Protein AF-0000000066072634 (afdb_homodimer)

Foldseek 3Di:
DFLVVVQVVVQVVVPHDRDPVSVVVVVVCVVCLVLLLVLLVLCVVCVVVLLVQLLVVLCVVCVVLCDVVHQQDDDVSVVVLSVVLSVLSNLLSVCSNRVHLVSVCVPPLVCNQVVCVVVVHDLVSNLSSLVSSLVVSLVSDDPVSSVSSNVNSVVVSVSSD/DFLVVVQVVVQVVVPHDRDPVSVVVVVVCVVCLVLLLVLLVLCVVCVVVLLVQLLVVLCVVCVVLCDVVHQQDDDVSVVVLSVVLSVLSNLLSVCSNRVHNVSVCVPPLVCNQVVCVVVVHDLVSNLSSLVSSLVVSLVSDDPVSSVSSNVNSVVVSVSSD

Structure (mmCIF, N/CA/C/O backbone):
data_AF-0000000066072634-model_v1
#
loop_
_entity.id
_entity.type
_entity.pdbx_description
1 polymer 'Allophycocyanin alpha chain'
#
loop_
_atom_site.group_PDB
_atom_site.id
_atom_site.type_symbol
_atom_site.label_atom_id
_atom_site.label_alt_id
_atom_site.label_comp_id
_atom_site.label_asym_id
_atom_site.label_entity_id
_atom_site.label_seq_id
_atom_site.pdbx_PDB_ins_code
_atom_site.Cartn_x
_atom_site.Cartn_y
_atom_site.Cartn_z
_atom_site.occupancy
_atom_site.B_iso_or_equiv
_atom_site.auth_seq_id
_atom_site.auth_comp_id
_atom_site.auth_asym_id
_atom_site.auth_atom_id
_atom_site.pdbx_PDB_model_num
ATOM 1 N N . MET A 1 1 ? -4.484 3.934 -1.518 1 68.44 1 MET A N 1
ATOM 2 C CA . MET A 1 1 ? -3.789 2.729 -1.963 1 68.44 1 MET A CA 1
ATOM 3 C C . MET A 1 1 ? -2.324 3.025 -2.268 1 68.44 1 MET A C 1
ATOM 5 O O . MET A 1 1 ? -1.995 4.105 -2.762 1 68.44 1 MET A O 1
ATOM 9 N N . SER A 1 2 ? -1.442 2.211 -1.83 1 82.25 2 SER A N 1
ATOM 10 C CA . SER A 1 2 ? -0.018 2.404 -2.08 1 82.25 2 SER A CA 1
ATOM 11 C C . SER A 1 2 ? 0.331 2.131 -3.539 1 82.25 2 SER A C 1
ATOM 13 O O . SER A 1 2 ? -0.435 1.48 -4.254 1 82.25 2 SER A O 1
ATOM 15 N N . VAL A 1 3 ? 1.376 2.664 -3.971 1 86.44 3 VAL A N 1
ATOM 16 C CA . VAL A 1 3 ? 1.877 2.432 -5.32 1 86.44 3 VAL A CA 1
ATOM 17 C C . VAL A 1 3 ? 2.045 0.933 -5.559 1 86.44 3 VAL A C 1
ATOM 19 O O . VAL A 1 3 ? 1.794 0.442 -6.66 1 86.44 3 VAL A O 1
ATOM 22 N N . VAL A 1 4 ? 2.426 0.184 -4.641 1 91.19 4 VAL A N 1
ATOM 23 C CA . VAL A 1 4 ? 2.643 -1.255 -4.754 1 91.19 4 VAL A CA 1
ATOM 24 C C . VAL A 1 4 ? 1.309 -1.964 -4.973 1 91.19 4 VAL A C 1
ATOM 26 O O . VAL A 1 4 ? 1.152 -2.721 -5.934 1 91.19 4 VAL A O 1
ATOM 29 N N . THR A 1 5 ? 0.377 -1.675 -4.129 1 89.62 5 THR A N 1
ATOM 30 C CA . THR A 1 5 ? -0.93 -2.318 -4.207 1 89.62 5 THR A CA 1
ATOM 31 C C . THR A 1 5 ? -1.63 -1.956 -5.516 1 89.62 5 THR A C 1
ATOM 33 O O . THR A 1 5 ? -2.217 -2.818 -6.172 1 89.62 5 THR A O 1
ATOM 36 N N . LYS A 1 6 ? -1.594 -0.749 -5.867 1 88.5 6 LYS A N 1
ATOM 37 C CA . LYS A 1 6 ? -2.213 -0.296 -7.113 1 88.5 6 LYS A CA 1
ATOM 38 C C . LYS A 1 6 ? -1.615 -1.018 -8.32 1 88.5 6 LYS A C 1
ATOM 40 O O . LYS A 1 6 ? -2.342 -1.437 -9.219 1 88.5 6 LYS A O 1
ATOM 45 N N . SER A 1 7 ? -0.323 -1.105 -8.336 1 93.56 7 SER A N 1
ATOM 46 C CA . SER A 1 7 ? 0.354 -1.802 -9.43 1 93.56 7 SER A CA 1
ATOM 47 C C . SER A 1 7 ? -0.094 -3.256 -9.516 1 93.56 7 SER A C 1
ATOM 49 O O . SER A 1 7 ? -0.354 -3.766 -10.609 1 93.56 7 SER A O 1
ATOM 51 N N . ILE A 1 8 ? -0.274 -3.9 -8.383 1 94.12 8 ILE A N 1
ATOM 52 C CA . ILE A 1 8 ? -0.638 -5.312 -8.344 1 94.12 8 ILE A CA 1
ATOM 53 C C . ILE A 1 8 ? -2.086 -5.484 -8.797 1 94.12 8 ILE A C 1
ATOM 55 O O . ILE A 1 8 ? -2.385 -6.352 -9.625 1 94.12 8 ILE A O 1
ATOM 59 N N . VAL A 1 9 ? -2.943 -4.641 -8.305 1 92.62 9 VAL A N 1
ATOM 60 C CA . VAL A 1 9 ? -4.355 -4.715 -8.648 1 92.62 9 VAL A CA 1
ATOM 61 C C . VAL A 1 9 ? -4.531 -4.508 -10.156 1 92.62 9 VAL A C 1
ATOM 63 O O . VAL A 1 9 ? -5.258 -5.254 -10.812 1 92.62 9 VAL A O 1
ATOM 66 N N . ASN A 1 10 ? -3.861 -3.537 -10.703 1 94 10 ASN A N 1
ATOM 67 C CA . ASN A 1 10 ? -3.932 -3.258 -12.133 1 94 10 ASN A CA 1
ATOM 68 C C . ASN A 1 10 ? -3.385 -4.418 -12.953 1 94 10 ASN A C 1
ATOM 70 O O . ASN A 1 10 ? -3.998 -4.832 -13.945 1 94 10 ASN A O 1
ATOM 74 N N . ALA A 1 11 ? -2.232 -4.887 -12.586 1 96.12 11 ALA A N 1
ATOM 75 C CA . ALA A 1 11 ? -1.605 -5.996 -13.297 1 96.12 11 ALA A CA 1
ATOM 76 C C . ALA A 1 11 ? -2.49 -7.238 -13.266 1 96.12 11 ALA A C 1
ATOM 78 O O . ALA A 1 11 ? -2.668 -7.906 -14.289 1 96.12 11 ALA A O 1
ATOM 79 N N . ASP A 1 12 ? -3.066 -7.547 -12.133 1 95.5 12 ASP A N 1
ATOM 80 C CA . ASP A 1 12 ? -3.885 -8.75 -12.008 1 95.5 12 ASP A CA 1
ATOM 81 C C . ASP A 1 12 ? -5.164 -8.625 -12.828 1 95.5 12 ASP A C 1
ATOM 83 O O . ASP A 1 12 ? -5.625 -9.609 -13.414 1 95.5 12 ASP A O 1
ATOM 87 N N . ALA A 1 13 ? -5.758 -7.445 -12.82 1 94.5 13 ALA A N 1
ATOM 88 C CA . ALA A 1 13 ? -6.949 -7.207 -13.625 1 94.5 13 ALA A CA 1
ATOM 89 C C . ALA A 1 13 ? -6.691 -7.512 -15.102 1 94.5 13 ALA A C 1
ATOM 91 O O . ALA A 1 13 ? -7.59 -7.945 -15.82 1 94.5 13 ALA A O 1
ATOM 92 N N . GLU A 1 14 ? -5.473 -7.332 -15.484 1 96.06 14 GLU A N 1
ATOM 93 C CA . GLU A 1 14 ? -5.074 -7.582 -16.875 1 96.06 14 GLU A CA 1
ATOM 94 C C . GLU A 1 14 ? -4.441 -8.961 -17.016 1 96.06 14 GLU A C 1
ATOM 96 O O . GLU A 1 14 ? -3.895 -9.289 -18.078 1 96.06 14 GLU A O 1
ATOM 101 N N . ALA A 1 15 ? -4.355 -9.758 -15.984 1 94.25 15 ALA A N 1
ATOM 102 C CA . ALA A 1 15 ? -3.824 -11.125 -15.969 1 94.25 15 ALA A CA 1
ATOM 103 C C . ALA A 1 15 ? -2.371 -11.148 -16.422 1 94.25 15 ALA A C 1
ATOM 105 O O . ALA A 1 15 ? -1.991 -11.992 -17.25 1 94.25 15 ALA A O 1
ATOM 106 N N . ARG A 1 16 ? -1.586 -10.211 -15.875 1 97.19 16 ARG A N 1
ATOM 107 C CA . ARG A 1 16 ? -0.19 -10.117 -16.281 1 97.19 16 ARG A CA 1
ATOM 108 C C . ARG A 1 16 ? 0.729 -9.945 -15.086 1 97.19 16 ARG A C 1
ATOM 110 O O . ARG A 1 16 ? 0.278 -9.57 -14 1 97.19 16 ARG A O 1
ATOM 117 N N . TYR A 1 17 ? 1.995 -10.25 -15.367 1 97.62 17 TYR A N 1
ATOM 118 C CA . TYR A 1 17 ? 3.049 -9.898 -14.422 1 97.62 17 TYR A CA 1
ATOM 119 C C . TYR A 1 17 ? 3.262 -8.383 -14.391 1 97.62 17 TYR A C 1
ATOM 121 O O . TYR A 1 17 ? 2.791 -7.664 -15.273 1 97.62 17 TYR A O 1
ATOM 129 N N . LEU A 1 18 ? 3.939 -7.941 -13.305 1 96.62 18 LEU A N 1
ATOM 130 C CA . LEU A 1 18 ? 4.285 -6.523 -13.258 1 96.62 18 LEU A CA 1
ATOM 131 C C . LEU A 1 18 ? 5.262 -6.168 -14.375 1 96.62 18 LEU A C 1
ATOM 133 O O . LEU A 1 18 ? 6.234 -6.887 -14.609 1 96.62 18 LEU A O 1
ATOM 137 N N . SER A 1 19 ? 5.004 -5.09 -15.047 1 95.69 19 SER A N 1
ATOM 138 C CA . SER A 1 19 ? 5.871 -4.629 -16.125 1 95.69 19 SER A CA 1
ATOM 139 C C . SER A 1 19 ? 7.156 -4.012 -15.578 1 95.69 19 SER A C 1
ATOM 141 O O . SER A 1 19 ? 7.219 -3.633 -14.406 1 95.69 19 SER A O 1
ATOM 143 N N . PRO A 1 20 ? 8.141 -3.898 -16.469 1 92.75 20 PRO A N 1
ATOM 144 C CA . PRO A 1 20 ? 9.367 -3.229 -16.031 1 92.75 20 PRO A CA 1
ATOM 145 C C . PRO A 1 20 ? 9.125 -1.798 -15.562 1 92.75 20 PRO A C 1
ATOM 147 O O . PRO A 1 20 ? 9.766 -1.341 -14.609 1 92.75 20 PRO A O 1
ATOM 150 N N . GLY A 1 21 ? 8.258 -1.125 -16.234 1 93.69 21 GLY A N 1
ATOM 151 C CA . GLY A 1 21 ? 7.902 0.218 -15.797 1 93.69 21 GLY A CA 1
ATOM 152 C C . GLY A 1 21 ? 7.285 0.256 -14.406 1 93.69 21 GLY A C 1
ATOM 153 O O . GLY A 1 21 ? 7.598 1.14 -13.609 1 93.69 21 GLY A O 1
ATOM 154 N N . GLU A 1 22 ? 6.418 -0.641 -14.109 1 95.06 22 GLU A N 1
ATOM 155 C CA . GLU A 1 22 ? 5.801 -0.729 -12.789 1 95.06 22 GLU A CA 1
ATOM 156 C C . GLU A 1 22 ? 6.832 -1.079 -11.719 1 95.06 22 GLU A C 1
ATOM 158 O O . GLU A 1 22 ? 6.809 -0.52 -10.625 1 95.06 22 GLU A O 1
ATOM 163 N N . LEU A 1 23 ? 7.734 -1.953 -12.062 1 94.31 23 LEU A N 1
ATOM 164 C CA . LEU A 1 23 ? 8.789 -2.326 -11.125 1 94.31 23 LEU A CA 1
ATOM 165 C C . LEU A 1 23 ? 9.711 -1.143 -10.844 1 94.31 23 LEU A C 1
ATOM 167 O O . LEU A 1 23 ? 10.164 -0.958 -9.711 1 94.31 23 LEU A O 1
ATOM 171 N N . ASP A 1 24 ? 9.938 -0.364 -11.852 1 94.5 24 ASP A N 1
ATOM 172 C CA . ASP A 1 24 ? 10.773 0.823 -11.688 1 94.5 24 ASP A CA 1
ATOM 173 C C . ASP A 1 24 ? 10.109 1.834 -10.758 1 94.5 24 ASP A C 1
ATOM 175 O O . ASP A 1 24 ? 10.781 2.486 -9.953 1 94.5 24 ASP A O 1
ATOM 179 N N . ARG A 1 25 ? 8.883 2.014 -10.891 1 92.75 25 ARG A N 1
ATOM 180 C CA . ARG A 1 25 ? 8.148 2.922 -10.008 1 92.75 25 ARG A CA 1
ATOM 181 C C . ARG A 1 25 ? 8.195 2.443 -8.562 1 92.75 25 ARG A C 1
ATOM 183 O O . ARG A 1 25 ? 8.352 3.248 -7.645 1 92.75 25 ARG A O 1
ATOM 190 N N . ILE A 1 26 ? 8.047 1.214 -8.352 1 94.19 26 ILE A N 1
ATOM 191 C CA . ILE A 1 26 ? 8.117 0.639 -7.008 1 94.19 26 ILE A CA 1
ATOM 192 C C . ILE A 1 26 ? 9.539 0.775 -6.461 1 94.19 26 ILE A C 1
ATOM 194 O O . ILE A 1 26 ? 9.727 1.064 -5.277 1 94.19 26 ILE A O 1
ATOM 198 N N . LYS A 1 27 ? 10.461 0.613 -7.324 1 94.25 27 LYS A N 1
ATOM 199 C CA . LYS A 1 27 ? 11.852 0.785 -6.914 1 94.25 27 LYS A CA 1
ATOM 200 C C . LYS A 1 27 ? 12.102 2.205 -6.414 1 94.25 27 LYS A C 1
ATOM 202 O O . LYS A 1 27 ? 12.766 2.4 -5.391 1 94.25 27 LYS A O 1
ATOM 207 N N . ASN A 1 28 ? 11.625 3.088 -7.18 1 93.5 28 ASN A N 1
ATOM 208 C CA . ASN A 1 28 ? 11.766 4.48 -6.762 1 93.5 28 ASN A CA 1
ATOM 209 C C . ASN A 1 28 ? 11.109 4.723 -5.406 1 93.5 28 ASN A C 1
ATOM 211 O O . ASN A 1 28 ? 11.672 5.418 -4.555 1 93.5 28 ASN A O 1
ATOM 215 N N . PHE A 1 29 ? 10 4.199 -5.246 1 93.06 29 PHE A N 1
ATOM 216 C CA . PHE A 1 29 ? 9.289 4.332 -3.98 1 93.06 29 PHE A CA 1
ATOM 217 C C . PHE A 1 29 ? 10.109 3.752 -2.834 1 93.06 29 PHE A C 1
ATOM 219 O O . PHE A 1 29 ? 10.258 4.387 -1.787 1 93.06 29 PHE A O 1
ATOM 226 N N . VAL A 1 30 ? 10.602 2.613 -3.029 1 92.38 30 VAL A N 1
ATOM 227 C CA . VAL A 1 30 ? 11.328 1.934 -1.964 1 92.38 30 VAL A CA 1
ATOM 228 C C . VAL A 1 30 ? 12.656 2.646 -1.707 1 92.38 30 VAL A C 1
ATOM 230 O O . VAL A 1 30 ? 13.094 2.756 -0.561 1 92.38 30 VAL A O 1
ATOM 233 N N . SER A 1 31 ? 13.32 3.125 -2.711 1 93.06 31 SER A N 1
ATOM 234 C CA . SER A 1 31 ? 14.625 3.756 -2.57 1 93.06 31 SER A CA 1
ATOM 235 C C . SER A 1 31 ? 14.523 5.074 -1.813 1 93.06 31 SER A C 1
ATOM 237 O O . SER A 1 31 ? 15.477 5.492 -1.151 1 93.06 31 SER A O 1
ATOM 239 N N . THR A 1 32 ? 13.383 5.723 -1.819 1 92.81 32 THR A N 1
ATOM 240 C CA . THR A 1 32 ? 13.211 7.016 -1.161 1 92.81 32 THR A CA 1
ATOM 241 C C . THR A 1 32 ? 12.508 6.848 0.184 1 92.81 32 THR A C 1
ATOM 243 O O . THR A 1 32 ? 12.289 7.824 0.903 1 92.81 32 THR A O 1
ATOM 246 N N . GLY A 1 33 ? 12.188 5.672 0.497 1 93 33 GLY A N 1
ATOM 247 C CA . GLY A 1 33 ? 11.383 5.375 1.671 1 93 33 GLY A CA 1
ATOM 248 C C . GLY A 1 33 ? 12.031 5.824 2.967 1 93 33 GLY A C 1
ATOM 249 O O . GLY A 1 33 ? 11.359 6.367 3.848 1 93 33 GLY A O 1
ATOM 250 N N . GLU A 1 34 ? 13.328 5.617 3.051 1 92.69 34 GLU A N 1
ATOM 251 C CA . GLU A 1 34 ? 14.008 5.973 4.293 1 92.69 34 GLU A CA 1
ATOM 252 C C . GLU A 1 34 ? 13.945 7.477 4.543 1 92.69 34 GLU A C 1
ATOM 254 O O . GLU A 1 34 ? 13.758 7.914 5.68 1 92.69 34 GLU A O 1
ATOM 259 N N . ARG A 1 35 ? 14.156 8.188 3.541 1 95.25 35 ARG A N 1
ATOM 260 C CA . ARG A 1 35 ? 14.078 9.641 3.656 1 95.25 35 ARG A CA 1
ATOM 261 C C . ARG A 1 35 ? 12.68 10.078 4.082 1 95.25 35 ARG A C 1
ATOM 263 O O . ARG A 1 35 ? 12.531 10.93 4.961 1 95.25 35 ARG A O 1
ATOM 270 N N . ARG A 1 36 ? 11.664 9.5 3.473 1 96.44 36 ARG A N 1
ATOM 271 C CA . ARG A 1 36 ? 10.289 9.844 3.803 1 96.44 36 ARG A CA 1
ATOM 272 C C . ARG A 1 36 ? 9.977 9.531 5.262 1 96.44 36 ARG A C 1
ATOM 274 O O . ARG A 1 36 ? 9.312 10.312 5.941 1 96.44 36 ARG A O 1
ATOM 281 N N . LEU A 1 37 ? 10.508 8.461 5.75 1 96.19 37 LEU A N 1
ATOM 282 C CA . LEU A 1 37 ? 10.258 8.07 7.129 1 96.19 37 LEU A CA 1
ATOM 283 C C . LEU A 1 37 ? 10.953 9.016 8.102 1 96.19 37 LEU A C 1
ATOM 285 O O . LEU A 1 37 ? 10.398 9.352 9.148 1 96.19 37 LEU A O 1
ATOM 289 N N . ARG A 1 38 ? 12.094 9.422 7.723 1 96.19 38 ARG A N 1
ATOM 290 C CA . ARG A 1 38 ? 12.812 10.383 8.555 1 96.19 38 ARG A CA 1
ATOM 291 C C . ARG A 1 38 ? 12.055 11.703 8.648 1 96.19 38 ARG A C 1
ATOM 293 O O . ARG A 1 38 ? 11.938 12.289 9.727 1 96.19 38 ARG A O 1
ATOM 300 N N . ILE A 1 39 ? 11.578 12.156 7.562 1 98.19 39 ILE A N 1
ATOM 301 C CA . ILE A 1 39 ? 10.82 13.406 7.52 1 98.19 39 ILE A CA 1
ATOM 302 C C . ILE A 1 39 ? 9.578 13.281 8.398 1 98.19 39 ILE A C 1
ATOM 304 O O . ILE A 1 39 ? 9.32 14.133 9.242 1 98.19 39 ILE A O 1
ATOM 308 N N . ALA A 1 40 ? 8.828 12.195 8.188 1 97.94 40 ALA A N 1
ATOM 309 C CA . ALA A 1 40 ? 7.598 11.977 8.938 1 97.94 40 ALA A CA 1
ATOM 310 C C . ALA A 1 40 ? 7.879 11.891 10.438 1 97.94 40 ALA A C 1
ATOM 312 O O . ALA A 1 40 ? 7.129 12.445 11.25 1 97.94 40 ALA A O 1
ATOM 313 N N . GLN A 1 41 ? 8.93 11.234 10.797 1 97.12 41 GLN A N 1
ATOM 314 C CA . GLN A 1 41 ? 9.312 11.102 12.195 1 97.12 41 GLN A CA 1
ATOM 315 C C . GLN A 1 41 ? 9.648 12.461 12.805 1 97.12 41 GLN A C 1
ATOM 317 O O . GLN A 1 41 ? 9.25 12.766 13.93 1 97.12 41 GLN A O 1
ATOM 322 N N . THR A 1 42 ? 10.398 13.242 12.133 1 98.06 42 THR A N 1
ATOM 323 C CA . THR A 1 42 ? 10.766 14.578 12.602 1 98.06 42 THR A CA 1
ATOM 324 C C . THR A 1 42 ? 9.516 15.43 12.836 1 98.06 42 THR A C 1
ATOM 326 O O . THR A 1 42 ? 9.398 16.094 13.867 1 98.06 42 THR A O 1
ATOM 329 N N . LEU A 1 43 ? 8.648 15.406 11.875 1 98.5 43 LEU A N 1
ATOM 330 C CA . LEU A 1 43 ? 7.414 16.172 12 1 98.5 43 LEU A CA 1
ATOM 331 C C . LEU A 1 43 ? 6.59 15.688 13.188 1 98.5 43 LEU A C 1
ATOM 333 O O . LEU A 1 43 ? 6.082 16.5 13.969 1 98.5 43 LEU A O 1
ATOM 337 N N . THR A 1 44 ? 6.465 14.406 13.352 1 98 44 THR A N 1
ATOM 338 C CA . THR A 1 44 ? 5.684 13.812 14.438 1 98 44 THR A CA 1
ATOM 339 C C . THR A 1 44 ? 6.285 14.172 15.789 1 98 44 THR A C 1
ATOM 341 O O . THR A 1 44 ? 5.559 14.547 16.719 1 98 44 THR A O 1
ATOM 344 N N . GLU A 1 45 ? 7.57 14.086 15.867 1 97.56 45 GLU A N 1
ATOM 345 C CA . GLU A 1 45 ? 8.258 14.359 17.125 1 97.56 45 GLU A CA 1
ATOM 346 C C . GLU A 1 45 ? 8.148 15.836 17.5 1 97.56 45 GLU A C 1
ATOM 348 O O . GLU A 1 45 ? 8.297 16.188 18.672 1 97.56 45 GLU A O 1
ATOM 353 N N . ASN A 1 46 ? 7.914 16.672 16.562 1 98.44 46 ASN A N 1
ATOM 354 C CA . ASN A 1 46 ? 7.859 18.109 16.812 1 98.44 46 ASN A CA 1
ATOM 355 C C . ASN A 1 46 ? 6.449 18.656 16.594 1 98.44 46 ASN A C 1
ATOM 357 O O . ASN A 1 46 ? 6.277 19.859 16.359 1 98.44 46 ASN A O 1
ATOM 361 N N . ARG A 1 47 ? 5.473 17.812 16.656 1 98.25 47 ARG A N 1
ATOM 362 C CA . ARG A 1 47 ? 4.117 18.203 16.281 1 98.25 47 ARG A CA 1
ATOM 363 C C . ARG A 1 47 ? 3.594 19.297 17.203 1 98.25 47 ARG A C 1
ATOM 365 O O . ARG A 1 47 ? 2.965 20.25 16.75 1 98.25 47 ARG A O 1
ATOM 372 N N . GLU A 1 48 ? 3.889 19.219 18.5 1 98.19 48 GLU A N 1
ATOM 373 C CA . GLU A 1 48 ? 3.412 20.234 19.438 1 98.19 48 GLU A CA 1
ATOM 374 C C . GLU A 1 48 ? 3.996 21.609 19.094 1 98.19 48 GLU A C 1
ATOM 376 O O . GLU A 1 48 ? 3.273 22.609 19.078 1 98.19 48 GLU A O 1
ATOM 381 N N . ARG A 1 49 ? 5.266 21.578 18.859 1 98.56 49 ARG A N 1
ATOM 382 C CA . ARG A 1 49 ? 5.945 22.812 18.5 1 98.56 49 ARG A CA 1
ATOM 383 C C . ARG A 1 49 ? 5.387 23.375 17.203 1 98.56 49 ARG A C 1
ATOM 385 O O . ARG A 1 49 ? 5.109 24.578 17.109 1 98.56 49 ARG A O 1
ATOM 392 N N . ILE A 1 50 ? 5.219 22.594 16.188 1 98.81 50 ILE A N 1
ATOM 393 C CA . ILE A 1 50 ? 4.754 23.016 14.875 1 98.81 50 ILE A CA 1
ATOM 394 C C . ILE A 1 50 ? 3.354 23.609 14.992 1 98.81 50 ILE A C 1
ATOM 396 O O . ILE A 1 50 ? 3.102 24.719 14.508 1 98.81 50 ILE A O 1
ATOM 400 N N . VAL A 1 51 ? 2.486 22.938 15.711 1 98.81 51 VAL A N 1
ATOM 401 C CA . VAL A 1 51 ? 1.094 23.359 15.82 1 98.81 51 VAL A CA 1
ATOM 402 C C . VAL A 1 51 ? 1.007 24.656 16.625 1 98.81 51 VAL A C 1
ATOM 404 O O . VAL A 1 51 ? 0.3 25.594 16.234 1 98.81 51 VAL A O 1
ATOM 407 N N . LYS A 1 52 ? 1.75 24.703 17.672 1 98.5 52 LYS A N 1
ATOM 408 C CA . LYS A 1 52 ? 1.729 25.891 18.531 1 98.5 52 LYS A CA 1
ATOM 409 C C . LYS A 1 52 ? 2.246 27.109 17.781 1 98.5 52 LYS A C 1
ATOM 411 O O . LYS A 1 52 ? 1.598 28.156 17.766 1 98.5 52 LYS A O 1
ATOM 416 N N . GLN A 1 53 ? 3.363 27 17.188 1 98.75 53 GLN A N 1
ATOM 417 C CA . GLN A 1 53 ? 3.963 28.125 16.484 1 98.75 53 GLN A CA 1
ATOM 418 C C . GLN A 1 53 ? 3.121 28.531 15.266 1 98.75 53 GLN A C 1
ATOM 420 O O . GLN A 1 53 ? 2.98 29.719 14.969 1 98.75 53 GLN A O 1
ATOM 425 N N . ALA A 1 54 ? 2.641 27.562 14.562 1 98.69 54 ALA A N 1
ATOM 426 C CA . ALA A 1 54 ? 1.767 27.859 13.43 1 98.69 54 ALA A CA 1
ATOM 427 C C . ALA A 1 54 ? 0.506 28.594 13.883 1 98.69 54 ALA A C 1
ATOM 429 O O . ALA A 1 54 ? 0.058 29.531 13.227 1 98.69 54 ALA A O 1
ATOM 430 N N . GLY A 1 55 ? -0.083 28.062 14.961 1 98.31 55 GLY A N 1
ATOM 431 C CA . GLY A 1 55 ? -1.228 28.75 15.531 1 98.31 55 GLY A CA 1
ATOM 432 C C . GLY A 1 55 ? -0.944 30.203 15.852 1 98.31 55 GLY A C 1
ATOM 433 O O . GLY A 1 55 ? -1.729 31.094 15.5 1 98.31 55 GLY A O 1
ATOM 434 N N . ASP A 1 56 ? 0.192 30.438 16.5 1 98.12 56 ASP A N 1
ATOM 435 C CA . ASP A 1 56 ? 0.595 31.797 16.844 1 98.12 56 ASP A CA 1
ATOM 436 C C . ASP A 1 56 ? 0.716 32.656 15.594 1 98.12 56 ASP A C 1
ATOM 438 O O . ASP A 1 56 ? 0.239 33.812 15.57 1 98.12 56 ASP A O 1
ATOM 442 N N . GLN A 1 57 ? 1.354 32.188 14.586 1 98.38 57 GLN A N 1
ATOM 443 C CA . GLN A 1 57 ? 1.514 32.906 13.328 1 98.38 57 GLN A CA 1
ATOM 444 C C . GLN A 1 57 ? 0.162 33.188 12.68 1 98.38 57 GLN A C 1
ATOM 446 O O . GLN A 1 57 ? -0.075 34.281 12.172 1 98.38 57 GLN A O 1
ATOM 451 N N . LEU A 1 58 ? -0.688 32.219 12.688 1 98.06 58 LEU A N 1
ATOM 452 C CA . LEU A 1 58 ? -2.025 32.375 12.125 1 98.06 58 LEU A CA 1
ATOM 453 C C . LEU A 1 58 ? -2.789 33.469 12.836 1 98.06 58 LEU A C 1
ATOM 455 O O . LEU A 1 58 ? -3.365 34.344 12.18 1 98.06 58 LEU A O 1
ATOM 459 N N . PHE A 1 59 ? -2.705 33.5 14.148 1 97.62 59 PHE A N 1
ATOM 460 C CA . PHE A 1 59 ? -3.465 34.469 14.953 1 97.62 59 PHE A CA 1
ATOM 461 C C . PHE A 1 59 ? -2.902 35.875 14.797 1 97.62 59 PHE A C 1
ATOM 463 O O . PHE A 1 59 ? -3.639 36.844 14.898 1 97.62 59 PHE A O 1
ATOM 470 N N . GLN A 1 60 ? -1.664 35.906 14.562 1 97.56 60 GLN A N 1
ATOM 471 C CA . GLN A 1 60 ? -1.037 37.219 14.297 1 97.56 60 GLN A CA 1
ATOM 472 C C . GLN A 1 60 ? -1.467 37.75 12.938 1 97.56 60 GLN A C 1
ATOM 474 O O . GLN A 1 60 ? -1.744 38.938 12.805 1 97.56 60 GLN A O 1
ATOM 479 N N . LYS A 1 61 ? -1.556 36.938 11.93 1 97.31 61 LYS A N 1
ATOM 480 C CA . LYS A 1 61 ? -1.901 37.344 10.57 1 97.31 61 LYS A CA 1
ATOM 481 C C . LYS A 1 61 ? -3.408 37.531 10.422 1 97.31 61 LYS A C 1
ATOM 483 O O . LYS A 1 61 ? -3.861 38.344 9.609 1 97.31 61 LYS A O 1
ATOM 488 N N . ARG A 1 62 ? -4.09 36.719 11.156 1 97 62 ARG A N 1
ATOM 489 C CA . ARG A 1 62 ? -5.547 36.75 11.117 1 97 62 ARG A CA 1
ATOM 490 C C . ARG A 1 62 ? -6.133 36.969 12.516 1 97 62 ARG A C 1
ATOM 492 O O . ARG A 1 62 ? -6.781 36.062 13.062 1 97 62 ARG A O 1
ATOM 499 N N . PRO A 1 63 ? -5.973 38.156 13 1 96.31 63 PRO A N 1
ATOM 500 C CA . PRO A 1 63 ? -6.504 38.406 14.336 1 96.31 63 PRO A CA 1
ATOM 501 C C . PRO A 1 63 ? -8.023 38.281 14.398 1 96.31 63 PRO A C 1
ATOM 503 O O . PRO A 1 63 ? -8.594 38.094 15.477 1 96.31 63 PRO A O 1
ATOM 506 N N . ASP A 1 64 ? -8.703 38.406 13.281 1 95.81 64 ASP A N 1
ATOM 507 C CA . ASP A 1 64 ? -10.164 38.312 13.203 1 95.81 64 ASP A CA 1
ATOM 508 C C . ASP A 1 64 ? -10.656 36.969 13.68 1 95.81 64 ASP A C 1
ATOM 510 O O . ASP A 1 64 ? -11.773 36.844 14.18 1 95.81 64 ASP A O 1
ATOM 514 N N . VAL A 1 65 ? -9.852 35.875 13.617 1 96.06 65 VAL A N 1
ATOM 515 C CA . VAL A 1 65 ? -10.312 34.531 13.961 1 96.06 65 VAL A CA 1
ATOM 516 C C . VAL A 1 65 ? -10.336 34.344 15.477 1 96.06 65 VAL A C 1
ATOM 518 O O . VAL A 1 65 ? -11.086 33.531 16 1 96.06 65 VAL A O 1
ATOM 521 N N . VAL A 1 66 ? -9.555 35.188 16.156 1 96.19 66 VAL A N 1
ATOM 522 C CA . VAL A 1 66 ? -9.484 35.031 17.609 1 96.19 66 VAL A CA 1
ATOM 523 C C . VAL A 1 66 ? -10.156 36.219 18.297 1 96.19 66 VAL A C 1
ATOM 525 O O . VAL A 1 66 ? -10.055 36.375 19.516 1 96.19 66 VAL A O 1
ATOM 528 N N . SER A 1 67 ? -10.758 37.094 17.547 1 95.5 67 SER A N 1
ATOM 529 C CA . SER A 1 67 ? -11.539 38.219 18.078 1 95.5 67 SER A CA 1
ATOM 530 C C . SER A 1 67 ? -12.992 37.812 18.297 1 95.5 67 SER A C 1
ATOM 532 O O . SER A 1 67 ? -13.445 36.781 17.781 1 95.5 67 SER A O 1
ATOM 534 N N . PRO A 1 68 ? -13.727 38.594 19.141 1 94.94 68 PRO A N 1
ATOM 535 C CA . PRO A 1 68 ? -15.141 38.25 19.344 1 94.94 68 PRO A CA 1
ATOM 536 C C . PRO A 1 68 ? -15.891 38.031 18.031 1 94.94 68 PRO A C 1
ATOM 538 O O . PRO A 1 68 ? -15.82 38.875 17.125 1 94.94 68 PRO A O 1
ATOM 541 N N . GLY A 1 69 ? -16.594 36.906 17.922 1 92.81 69 GLY A N 1
ATOM 542 C CA . GLY A 1 69 ? -17.297 36.562 16.703 1 92.81 69 GLY A CA 1
ATOM 543 C C . GLY A 1 69 ? -16.5 35.656 15.789 1 92.81 69 GLY A C 1
ATOM 544 O O . GLY A 1 69 ? -17.047 35.062 14.859 1 92.81 69 GLY A O 1
ATOM 545 N N . GLY A 1 70 ? -15.148 35.562 16.016 1 93.81 70 GLY A N 1
ATOM 546 C CA . GLY A 1 70 ? -14.289 34.719 15.195 1 93.81 70 GLY A CA 1
ATOM 547 C C . GLY A 1 70 ? -14.406 33.219 15.531 1 93.81 70 GLY A C 1
ATOM 548 O O . GLY A 1 70 ? -14.82 32.875 16.625 1 93.81 70 GLY A O 1
ATOM 549 N N . ASN A 1 71 ? -14.016 32.375 14.672 1 92.38 71 ASN A N 1
ATOM 550 C CA . ASN A 1 71 ? -14.203 30.938 14.758 1 92.38 71 ASN A CA 1
ATOM 551 C C . ASN A 1 71 ? -13.273 30.312 15.789 1 92.38 71 ASN A C 1
ATOM 553 O O . ASN A 1 71 ? -13.477 29.172 16.219 1 92.38 71 ASN A O 1
ATOM 557 N N . ALA A 1 72 ? -12.211 31.094 16.203 1 95 72 ALA A N 1
ATOM 558 C CA . ALA A 1 72 ? -11.273 30.578 17.188 1 95 72 ALA A CA 1
ATOM 559 C C . ALA A 1 72 ? -11.242 31.453 18.438 1 95 72 ALA A C 1
ATOM 561 O O . ALA A 1 72 ? -10.25 31.484 19.156 1 95 72 ALA A O 1
ATOM 562 N N . TYR A 1 73 ? -12.328 32.188 18.578 1 95.81 73 TYR A N 1
ATOM 563 C CA . TYR A 1 73 ? -12.398 33.125 19.719 1 95.81 73 TYR A CA 1
ATOM 564 C C . TYR A 1 73 ? -12.664 32.344 21.016 1 95.81 73 TYR A C 1
ATOM 566 O O . TYR A 1 73 ? -13.625 31.594 21.094 1 95.81 73 TYR A O 1
ATOM 574 N N . GLY A 1 74 ? -11.828 32.625 22.016 1 95.19 74 GLY A N 1
ATOM 575 C CA . GLY A 1 74 ? -11.953 31.953 23.297 1 95.19 74 GLY A CA 1
ATOM 576 C C . GLY A 1 74 ? -11.102 30.703 23.406 1 95.19 74 GLY A C 1
ATOM 577 O O . GLY A 1 74 ? -10.648 30.172 22.391 1 95.19 74 GLY A O 1
ATOM 578 N N . GLU A 1 75 ? -10.875 30.219 24.578 1 95.56 75 GLU A N 1
ATOM 579 C CA . GLU A 1 75 ? -9.969 29.109 24.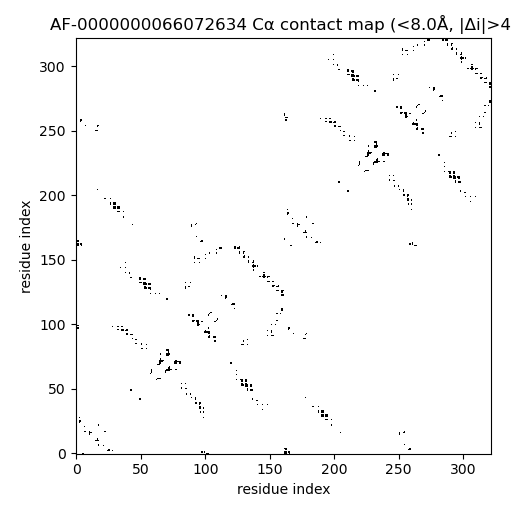844 1 95.56 75 GLU A CA 1
ATOM 580 C C . GLU A 1 75 ? -10.414 27.828 24.141 1 95.56 75 GLU A C 1
ATOM 582 O O . GLU A 1 75 ? -9.609 27.141 23.516 1 95.56 75 GLU A O 1
ATOM 587 N N . GLU A 1 76 ? -11.711 27.547 24.234 1 96.06 76 GLU A N 1
ATOM 588 C CA . GLU A 1 76 ? -12.242 26.312 23.672 1 96.06 76 GLU A CA 1
ATOM 589 C C . GLU A 1 76 ? -12.133 26.312 22.156 1 96.06 76 GLU A C 1
ATOM 591 O O . GLU A 1 76 ? -11.703 25.312 21.562 1 96.06 76 GLU A O 1
ATOM 596 N N . MET A 1 77 ? -12.531 27.391 21.531 1 95.56 77 MET A N 1
ATOM 597 C CA . MET A 1 77 ? -12.523 27.469 20.062 1 95.56 77 MET A CA 1
ATOM 598 C C . MET A 1 77 ? -11.094 27.547 19.531 1 95.56 77 MET A C 1
ATOM 600 O O . MET A 1 77 ? -10.805 27.016 18.453 1 95.56 77 MET A O 1
ATOM 604 N N . THR A 1 78 ? -10.227 28.188 20.312 1 96.75 78 THR A N 1
ATOM 605 C CA . THR A 1 78 ? -8.812 28.203 19.953 1 96.75 78 THR A CA 1
ATOM 606 C C . THR A 1 78 ? -8.234 26.797 19.984 1 96.75 78 THR A C 1
ATOM 608 O O . THR A 1 78 ? -7.48 26.406 19.094 1 96.75 78 THR A O 1
ATOM 611 N N . ALA A 1 79 ? -8.57 26.047 21 1 96.44 79 ALA A N 1
ATOM 612 C CA . ALA A 1 79 ? -8.109 24.672 21.109 1 96.44 79 ALA A CA 1
ATOM 613 C C . ALA A 1 79 ? -8.594 23.828 19.938 1 96.44 79 ALA A C 1
ATOM 615 O O . ALA A 1 79 ? -7.859 22.984 19.422 1 96.44 79 ALA A O 1
ATOM 616 N N . THR A 1 80 ? -9.859 24.047 19.547 1 95.56 80 THR A N 1
ATOM 617 C CA . THR A 1 80 ? -10.422 23.328 18.406 1 95.56 80 THR A CA 1
ATOM 618 C C . THR A 1 80 ? -9.672 23.672 17.125 1 95.56 80 THR A C 1
ATOM 620 O O . THR A 1 80 ? -9.414 22.797 16.297 1 95.56 80 THR A O 1
ATOM 623 N N . CYS A 1 81 ? -9.352 24.922 17.016 1 96.88 81 CYS A N 1
ATOM 624 C CA . CYS A 1 81 ? -8.594 25.359 15.852 1 96.88 81 CYS A CA 1
ATOM 625 C C . CYS A 1 81 ? -7.223 24.688 15.812 1 96.88 81 CYS A C 1
ATOM 627 O O . CYS A 1 81 ? -6.809 24.172 14.766 1 96.88 81 CYS A O 1
ATOM 629 N N . LEU A 1 82 ? -6.559 24.656 16.938 1 98 82 LEU A N 1
ATOM 630 C CA . LEU A 1 82 ? -5.242 24.031 17.016 1 98 82 LEU A CA 1
ATOM 631 C C . LEU A 1 82 ? -5.336 22.531 16.781 1 98 82 LEU A C 1
ATOM 633 O O . LEU A 1 82 ? -4.449 21.938 16.172 1 98 82 LEU A O 1
ATOM 637 N N . ARG A 1 83 ? -6.355 21.969 17.219 1 96.56 83 ARG A N 1
ATOM 638 C CA . ARG A 1 83 ? -6.59 20.547 16.984 1 96.56 83 ARG A CA 1
ATOM 639 C C . ARG A 1 83 ? -6.766 20.266 15.492 1 96.56 83 ARG A C 1
ATOM 641 O O . ARG A 1 83 ? -6.297 19.234 14.984 1 96.56 83 ARG A O 1
ATOM 648 N N . ASP A 1 84 ? -7.43 21.156 14.758 1 96.81 84 ASP A N 1
ATOM 649 C CA . ASP A 1 84 ? -7.594 21.016 13.32 1 96.81 84 ASP A CA 1
ATOM 650 C C . ASP A 1 84 ? -6.246 21.109 12.602 1 96.81 84 ASP A C 1
ATOM 652 O O . ASP A 1 84 ? -5.996 20.359 11.648 1 96.81 84 ASP A O 1
ATOM 656 N N . LEU A 1 85 ? -5.453 22 13.078 1 98.38 85 LEU A N 1
ATOM 657 C CA . LEU A 1 85 ? -4.117 22.109 12.5 1 98.38 85 LEU A CA 1
ATOM 658 C C . LEU A 1 85 ? -3.334 20.812 12.719 1 98.38 85 LEU A C 1
ATOM 660 O O . LEU A 1 85 ? -2.66 20.328 11.805 1 98.38 85 LEU A O 1
ATOM 664 N N . ASP A 1 86 ? -3.445 20.297 13.859 1 98.56 86 ASP A N 1
ATOM 665 C CA . ASP A 1 86 ? -2.779 19.031 14.164 1 98.56 86 ASP A CA 1
ATOM 666 C C . ASP A 1 86 ? -3.285 17.906 13.258 1 98.56 86 ASP A C 1
ATOM 668 O O . ASP A 1 86 ? -2.508 17.062 12.828 1 98.56 86 ASP A O 1
ATOM 672 N N . TYR A 1 87 ? -4.539 17.969 13.047 1 98.19 87 TYR A N 1
ATOM 673 C CA . TYR A 1 87 ? -5.152 16.984 12.148 1 98.19 87 TYR A CA 1
ATOM 674 C C . TYR A 1 87 ? -4.523 17.047 10.766 1 98.19 87 TYR A C 1
ATOM 676 O O . TYR A 1 87 ? -4.133 16.016 10.211 1 98.19 87 TYR A O 1
ATOM 684 N N . TYR A 1 88 ? -4.379 18.172 10.219 1 98.44 88 TYR A N 1
ATOM 685 C CA . TYR A 1 88 ? -3.824 18.297 8.875 1 98.44 88 TYR A CA 1
ATOM 686 C C . TYR A 1 88 ? -2.342 17.938 8.859 1 98.44 88 TYR A C 1
ATOM 688 O O . TYR A 1 88 ? -1.838 17.406 7.871 1 98.44 88 TYR A O 1
ATOM 696 N N . LEU A 1 89 ? -1.644 18.281 9.922 1 98.81 89 LEU A N 1
ATOM 697 C CA . LEU A 1 89 ? -0.25 17.859 10.023 1 98.81 89 LEU A CA 1
ATOM 698 C C . LEU A 1 89 ? -0.137 16.328 10.008 1 98.81 89 LEU A C 1
ATOM 700 O O . LEU A 1 89 ? 0.737 15.781 9.336 1 98.81 89 LEU A O 1
ATOM 704 N N . ARG A 1 90 ? -1.012 15.68 10.734 1 98.62 90 ARG A N 1
ATOM 705 C CA . ARG A 1 90 ? -1.05 14.219 10.75 1 98.62 90 ARG A CA 1
ATOM 706 C C . ARG A 1 90 ? -1.293 13.664 9.352 1 98.62 90 ARG A C 1
ATOM 708 O O . ARG A 1 90 ? -0.609 12.727 8.93 1 98.62 90 ARG A O 1
ATOM 715 N N . LEU A 1 91 ? -2.217 14.242 8.617 1 98.38 91 LEU A N 1
ATOM 716 C CA . LEU A 1 91 ? -2.518 13.797 7.258 1 98.38 91 LEU A CA 1
ATOM 717 C C . LEU A 1 91 ? -1.311 13.984 6.348 1 98.38 91 LEU A C 1
ATOM 719 O O . LEU A 1 91 ? -1.019 13.125 5.512 1 98.38 91 LEU A O 1
ATOM 723 N N . VAL A 1 92 ? -0.622 15.078 6.559 1 98.69 92 VAL A N 1
ATOM 724 C CA . VAL A 1 92 ? 0.574 15.344 5.766 1 98.69 92 VAL A CA 1
ATOM 725 C C . VAL A 1 92 ? 1.613 14.258 6.02 1 98.69 92 VAL A C 1
ATOM 727 O O . VAL A 1 92 ? 2.234 13.75 5.078 1 98.69 92 VAL A O 1
ATOM 730 N N . THR A 1 93 ? 1.773 13.883 7.281 1 98.56 93 THR A N 1
ATOM 731 C CA . THR A 1 93 ? 2.738 12.828 7.582 1 98.56 93 THR A CA 1
ATOM 732 C C . THR A 1 93 ? 2.314 11.508 6.941 1 98.56 93 THR A C 1
ATOM 734 O O . THR A 1 93 ? 3.158 10.742 6.477 1 98.56 93 THR A O 1
ATOM 737 N N . TYR A 1 94 ? 0.989 11.203 6.895 1 97.5 94 TYR A N 1
ATOM 738 C CA . TYR A 1 94 ? 0.497 10.023 6.191 1 97.5 94 TYR A CA 1
ATOM 739 C C . TYR A 1 94 ? 0.893 10.062 4.723 1 97.5 94 TYR A C 1
ATOM 741 O O . TYR A 1 94 ? 1.37 9.062 4.176 1 97.5 94 TYR A O 1
ATOM 749 N N . GLY A 1 95 ? 0.69 11.18 4.129 1 97.31 95 GLY A N 1
ATOM 750 C CA . GLY A 1 95 ? 1.049 11.344 2.729 1 97.31 95 GLY A CA 1
ATOM 751 C C . GLY A 1 95 ? 2.527 11.125 2.463 1 97.31 95 GLY A C 1
ATOM 752 O O . GLY A 1 95 ? 2.898 10.445 1.505 1 97.31 95 GLY A O 1
ATOM 753 N N . ILE A 1 96 ? 3.318 11.688 3.318 1 97.62 96 ILE A N 1
ATOM 754 C CA . ILE A 1 96 ? 4.766 11.57 3.168 1 97.62 96 ILE A CA 1
ATOM 755 C C . ILE A 1 96 ? 5.176 10.102 3.27 1 97.62 96 ILE A C 1
ATOM 757 O O . ILE A 1 96 ? 5.891 9.586 2.406 1 97.62 96 ILE A O 1
ATOM 761 N N . VAL A 1 97 ? 4.695 9.398 4.266 1 96.19 97 VAL A N 1
ATOM 762 C CA . VAL A 1 97 ? 5.051 8 4.496 1 96.19 97 VAL A CA 1
ATOM 763 C C . VAL A 1 97 ? 4.582 7.148 3.32 1 96.19 97 VAL A C 1
ATOM 765 O O . VAL A 1 97 ? 5.293 6.246 2.877 1 96.19 97 VAL A O 1
ATOM 768 N N . ALA A 1 98 ? 3.449 7.438 2.785 1 94.31 98 ALA A N 1
ATOM 769 C CA . ALA A 1 98 ? 2.891 6.695 1.658 1 94.31 98 ALA A CA 1
ATOM 770 C C . ALA A 1 98 ? 3.59 7.07 0.354 1 94.31 98 ALA A C 1
ATOM 772 O O . ALA A 1 98 ? 3.5 6.344 -0.638 1 94.31 98 ALA A O 1
ATOM 773 N N . GLY A 1 99 ? 4.227 8.227 0.361 1 93.88 99 GLY A N 1
ATOM 774 C CA . GLY A 1 99 ? 4.809 8.727 -0.871 1 93.88 99 GLY A CA 1
ATOM 775 C C . GLY A 1 99 ? 3.773 9.172 -1.886 1 93.88 99 GLY A C 1
ATOM 776 O O . GLY A 1 99 ? 4.008 9.102 -3.094 1 93.88 99 GLY A O 1
ATOM 777 N N . ASP A 1 100 ? 2.643 9.523 -1.439 1 94.06 100 ASP A N 1
ATOM 778 C CA . ASP A 1 100 ? 1.505 9.859 -2.291 1 94.06 100 ASP A CA 1
ATOM 779 C C . ASP A 1 100 ? 0.506 10.742 -1.545 1 94.06 100 ASP A C 1
ATOM 781 O O . ASP A 1 100 ? 0.361 10.633 -0.326 1 94.06 100 ASP A O 1
ATOM 785 N N . VAL A 1 101 ? -0.237 11.555 -2.287 1 95.56 101 VAL A N 1
ATOM 786 C CA . VAL A 1 101 ? -1.176 12.484 -1.667 1 95.56 101 VAL A CA 1
ATOM 787 C C . VAL A 1 101 ? -2.525 11.805 -1.468 1 95.56 101 VAL A C 1
ATOM 789 O O . VAL A 1 101 ? -3.418 12.352 -0.819 1 95.56 101 VAL A O 1
ATOM 792 N N . THR A 1 102 ? -2.709 10.656 -1.916 1 92.88 102 THR A N 1
ATOM 793 C CA . THR A 1 102 ? -3.994 9.969 -1.931 1 92.88 102 THR A CA 1
ATOM 794 C C . THR A 1 102 ? -4.559 9.852 -0.518 1 92.88 102 THR A C 1
ATOM 796 O O . THR A 1 102 ? -5.742 10.117 -0.292 1 92.88 102 THR A O 1
ATOM 799 N N . PRO A 1 103 ? -3.686 9.469 0.454 1 94.19 103 PRO A N 1
ATOM 800 C CA . PRO A 1 103 ? -4.25 9.391 1.804 1 94.19 103 PRO A CA 1
ATOM 801 C C . PRO A 1 103 ? -4.809 10.727 2.285 1 94.19 103 PRO A C 1
ATOM 803 O O . PRO A 1 103 ? -5.848 10.758 2.949 1 94.19 103 PRO A O 1
ATOM 806 N N . ILE A 1 104 ? -4.145 11.781 1.936 1 96.69 104 ILE A N 1
ATOM 807 C CA . ILE A 1 104 ? -4.586 13.109 2.342 1 96.69 104 ILE A CA 1
ATOM 808 C C . ILE A 1 104 ? -5.945 13.414 1.722 1 96.69 104 ILE A C 1
ATOM 810 O O . ILE A 1 104 ? -6.867 13.859 2.414 1 96.69 104 ILE A O 1
ATOM 814 N N . GLU A 1 105 ? -6.086 13.164 0.459 1 95.5 105 GLU A N 1
ATOM 815 C CA . GLU A 1 105 ? -7.312 13.445 -0.283 1 95.5 105 GLU A CA 1
ATOM 816 C C . GLU A 1 105 ? -8.477 12.617 0.249 1 95.5 105 GLU A C 1
ATOM 818 O O . GLU A 1 105 ? -9.531 13.164 0.585 1 95.5 105 GLU A O 1
ATOM 823 N N . GLU A 1 106 ? -8.297 11.352 0.427 1 91.94 106 GLU A N 1
ATOM 824 C CA . GLU A 1 106 ? -9.375 10.43 0.76 1 91.94 106 GLU A CA 1
ATOM 825 C C . GLU A 1 106 ? -9.812 10.586 2.213 1 91.94 106 GLU A C 1
ATOM 827 O O . GLU A 1 106 ? -10.992 10.445 2.531 1 91.94 106 GLU A O 1
ATOM 832 N N . ILE A 1 107 ? -8.852 10.945 3.016 1 92.69 107 ILE A N 1
ATOM 833 C CA . ILE A 1 107 ? -9.172 10.984 4.438 1 92.69 107 ILE A CA 1
ATOM 834 C C . ILE A 1 107 ? -9.68 12.375 4.816 1 92.69 107 ILE A C 1
ATOM 836 O O . ILE A 1 107 ? -10.609 12.508 5.613 1 92.69 107 ILE A O 1
ATOM 840 N N . GLY A 1 108 ? -9.047 13.375 4.137 1 94.12 108 GLY A N 1
ATOM 841 C CA . GLY A 1 108 ? -9.281 14.648 4.805 1 94.12 108 GLY A CA 1
ATOM 842 C C . GLY A 1 108 ? -9.781 15.727 3.867 1 94.12 108 GLY A C 1
ATOM 843 O O . GLY A 1 108 ? -10.211 16.797 4.312 1 94.12 108 GLY A O 1
ATOM 844 N N . LEU A 1 109 ? -9.812 15.555 2.578 1 95.19 109 LEU A N 1
ATOM 845 C CA . LEU A 1 109 ? -10.086 16.688 1.71 1 95.19 109 LEU A CA 1
ATOM 846 C C . LEU A 1 109 ? -11.414 16.516 0.98 1 95.19 109 LEU A C 1
ATOM 848 O O . LEU A 1 109 ? -11.961 17.484 0.444 1 95.19 109 LEU A O 1
ATOM 852 N N . VAL A 1 110 ? -11.883 15.336 0.935 1 91.25 110 VAL A N 1
ATOM 853 C CA . VAL A 1 110 ? -13.172 15.109 0.283 1 91.25 110 VAL A CA 1
ATOM 854 C C . VAL A 1 110 ? -14.281 15.797 1.076 1 91.25 110 VAL A C 1
ATOM 856 O O . VAL A 1 110 ? -14.508 15.477 2.246 1 91.25 110 VAL A O 1
ATOM 859 N N . GLY A 1 111 ? -14.93 16.828 0.464 1 90.75 111 GLY A N 1
ATOM 860 C CA . GLY A 1 111 ? -16.047 17.5 1.087 1 90.75 111 GLY A CA 1
ATOM 861 C C . GLY A 1 111 ? -15.633 18.562 2.09 1 90.75 111 GLY A C 1
ATOM 862 O O . GLY A 1 111 ? -16.469 19.078 2.834 1 90.75 111 GLY A O 1
ATOM 863 N N . VAL A 1 112 ? -14.422 18.844 2.168 1 94.31 112 VAL A N 1
ATOM 864 C CA . VAL A 1 112 ? -13.906 19.688 3.244 1 94.31 112 VAL A CA 1
ATOM 865 C C . VAL A 1 112 ? -14.391 21.125 3.053 1 94.31 112 VAL A C 1
ATOM 867 O O . VAL A 1 112 ? -14.703 21.812 4.027 1 94.31 112 VAL A O 1
ATOM 870 N N . ARG A 1 113 ? -14.484 21.547 1.868 1 94.12 113 ARG A N 1
ATOM 871 C CA . ARG A 1 113 ? -14.938 22.906 1.602 1 94.12 113 ARG A CA 1
ATOM 872 C C . ARG A 1 113 ? -16.391 23.09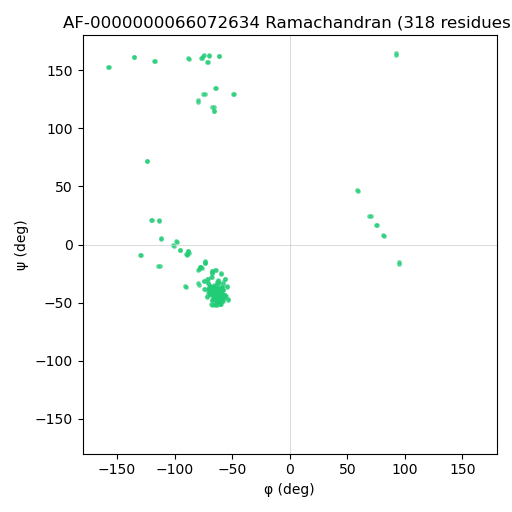4 2.008 1 94.12 113 ARG A C 1
ATOM 874 O O . ARG A 1 113 ? -16.75 24.094 2.633 1 94.12 113 ARG A O 1
ATOM 881 N N . GLU A 1 114 ? -17.172 22.141 1.63 1 94.25 114 GLU A N 1
ATOM 882 C CA . GLU A 1 114 ? -18.578 22.188 2.029 1 94.25 114 GLU A CA 1
ATOM 883 C C . GLU A 1 114 ? -18.719 22.188 3.549 1 94.25 114 GLU A C 1
ATOM 885 O O . GLU A 1 114 ? -19.562 22.891 4.102 1 94.25 114 GLU A O 1
ATOM 890 N N . MET A 1 115 ? -17.953 21.422 4.176 1 94.06 115 MET A N 1
ATOM 891 C CA . MET A 1 115 ? -17.984 21.344 5.637 1 94.06 115 MET A CA 1
ATOM 892 C C . MET A 1 115 ? -17.656 22.688 6.266 1 94.06 115 MET A C 1
ATOM 894 O O . MET A 1 115 ? -18.422 23.203 7.078 1 94.06 115 MET A O 1
ATOM 898 N N . TYR A 1 116 ? -16.562 23.297 5.863 1 94.5 116 TYR A N 1
ATOM 899 C CA . TYR A 1 116 ? -16.156 24.562 6.449 1 94.5 116 TYR A CA 1
ATOM 900 C C . TYR A 1 116 ? -17.172 25.656 6.148 1 94.5 116 TYR A C 1
ATOM 902 O O . TYR A 1 116 ? -17.469 26.5 7 1 94.5 116 TYR A O 1
ATOM 910 N N . ASN A 1 117 ? -17.688 25.625 4.918 1 94.25 117 ASN A N 1
ATOM 911 C CA . ASN A 1 117 ? -18.734 26.594 4.566 1 94.25 117 ASN A CA 1
ATOM 912 C C . ASN A 1 117 ? -19.953 26.438 5.465 1 94.25 117 ASN A C 1
ATOM 914 O O . ASN A 1 117 ? -20.516 27.438 5.922 1 94.25 117 ASN A O 1
ATOM 918 N N . SER A 1 118 ? -20.328 25.25 5.672 1 95.06 118 SER A N 1
ATOM 919 C CA . SER A 1 118 ? -21.484 24.984 6.516 1 95.06 118 SER A CA 1
ATOM 920 C C . SER A 1 118 ? -21.25 25.469 7.945 1 95.06 118 SER A C 1
ATOM 922 O O . SER A 1 118 ? -22.188 25.875 8.633 1 95.06 118 SER A O 1
ATOM 924 N N . LEU A 1 119 ? -20.094 25.438 8.484 1 92.25 119 LEU A N 1
ATOM 925 C CA . LEU A 1 119 ? -19.75 25.797 9.852 1 92.25 119 LEU A CA 1
ATOM 926 C C . LEU A 1 119 ? -19.422 27.281 9.961 1 92.25 119 LEU A C 1
ATOM 928 O O . LEU A 1 119 ? -19.219 27.797 11.062 1 92.25 119 LEU A O 1
ATOM 932 N N . GLY A 1 120 ? -19.359 27.875 8.758 1 92.06 120 GLY A N 1
ATOM 933 C CA . GLY A 1 120 ? -19.016 29.297 8.75 1 92.06 120 GLY A CA 1
ATOM 934 C C . GLY A 1 120 ? -17.547 29.547 9.008 1 92.06 120 GLY A C 1
ATOM 935 O O . GLY A 1 120 ? -17.172 30.625 9.477 1 92.06 120 GLY A O 1
ATOM 936 N N . THR A 1 121 ? -16.719 28.547 8.867 1 94.19 121 THR A N 1
ATOM 937 C CA . THR A 1 121 ? -15.273 28.672 9.039 1 94.19 121 THR A CA 1
ATOM 938 C C . THR A 1 121 ? -14.625 29.266 7.797 1 94.19 121 THR A C 1
ATOM 940 O O . THR A 1 121 ? -14.781 28.75 6.691 1 94.19 121 THR A O 1
ATOM 943 N N . PRO A 1 122 ? -13.906 30.391 7.945 1 95.38 122 PRO A N 1
ATOM 944 C CA . PRO A 1 122 ? -13.258 30.984 6.773 1 95.38 122 PRO A CA 1
ATOM 945 C C . PRO A 1 122 ? -12.148 30.094 6.203 1 95.38 122 PRO A C 1
ATOM 947 O O . PRO A 1 122 ? -11.094 29.953 6.824 1 95.38 122 PRO A O 1
ATOM 950 N N . ILE A 1 123 ? -12.289 29.656 4.988 1 95.81 123 ILE A N 1
ATOM 951 C CA . ILE A 1 123 ? -11.375 28.719 4.336 1 95.81 123 ILE A CA 1
ATOM 952 C C . ILE A 1 123 ? -10.016 29.391 4.137 1 95.81 123 ILE A C 1
ATOM 954 O O . ILE A 1 123 ? -8.977 28.766 4.379 1 95.81 123 ILE A O 1
ATOM 958 N N . PRO A 1 124 ? -9.953 30.641 3.744 1 96.06 124 PRO A N 1
ATOM 959 C CA . PRO A 1 124 ? -8.648 31.297 3.602 1 96.06 124 PRO A CA 1
ATOM 960 C C . PRO A 1 124 ? -7.844 31.281 4.898 1 96.06 124 PRO A C 1
ATOM 962 O O . PRO A 1 124 ? -6.613 31.203 4.863 1 96.06 124 PRO A O 1
ATOM 965 N N . ALA A 1 125 ? -8.516 31.375 6.023 1 96.25 125 ALA A N 1
ATOM 966 C CA . ALA A 1 125 ? -7.816 31.328 7.305 1 96.25 125 ALA A CA 1
ATOM 967 C C . ALA A 1 125 ? -7.242 29.938 7.574 1 96.25 125 ALA A C 1
ATOM 969 O O . ALA A 1 125 ? -6.141 29.812 8.117 1 96.25 125 ALA A O 1
ATOM 970 N N . VAL A 1 126 ? -8.016 28.906 7.25 1 96.75 126 VAL A N 1
ATOM 971 C CA . VAL A 1 126 ? -7.512 27.547 7.398 1 96.75 126 VAL A CA 1
ATOM 972 C C . VAL A 1 126 ? -6.258 27.375 6.551 1 96.75 126 VAL A C 1
ATOM 974 O O . VAL A 1 126 ? -5.242 26.859 7.031 1 96.75 126 VAL A O 1
ATOM 977 N N . ALA A 1 127 ? -6.309 27.859 5.266 1 97.69 127 ALA A N 1
ATOM 978 C CA . ALA A 1 127 ? -5.164 27.781 4.367 1 97.69 127 ALA A CA 1
ATOM 979 C C 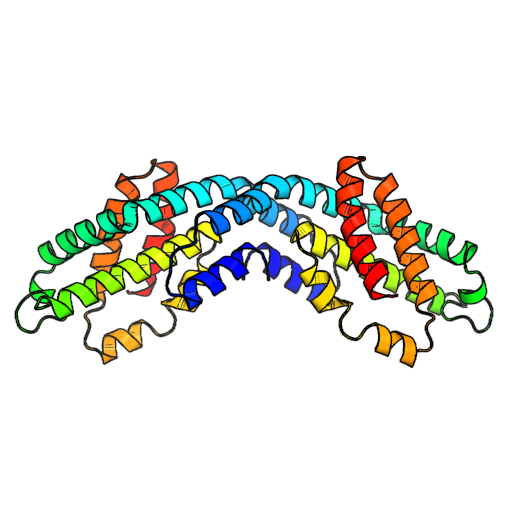. ALA A 1 127 ? -3.953 28.5 4.949 1 97.69 127 ALA A C 1
ATOM 981 O O . ALA A 1 127 ? -2.822 28.016 4.836 1 97.69 127 ALA A O 1
ATOM 982 N N . GLU A 1 128 ? -4.215 29.609 5.57 1 97.88 128 GLU A N 1
ATOM 983 C CA . GLU A 1 128 ? -3.131 30.359 6.191 1 97.88 128 GLU A CA 1
ATOM 984 C C . GLU A 1 128 ? -2.496 29.578 7.34 1 97.88 128 GLU A C 1
ATOM 986 O O . GLU A 1 128 ? -1.281 29.641 7.539 1 97.88 128 GLU A O 1
ATOM 991 N N . GLY A 1 129 ? -3.309 28.891 8.133 1 98.12 129 GLY A N 1
ATOM 992 C CA . GLY A 1 129 ? -2.785 28.031 9.18 1 98.12 12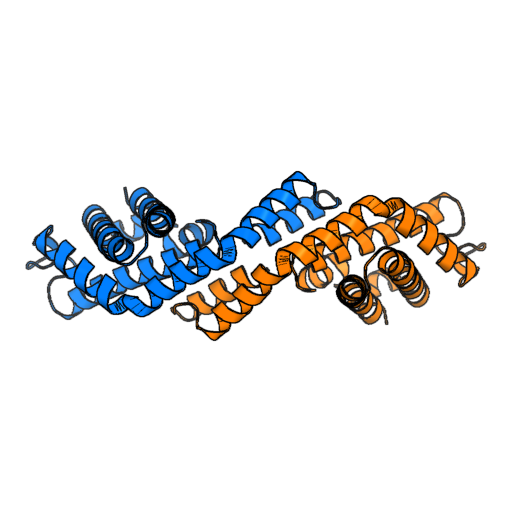9 GLY A CA 1
ATOM 993 C C . GLY A 1 129 ? -1.889 26.922 8.656 1 98.12 129 GLY A C 1
ATOM 994 O O . GLY A 1 129 ? -0.841 26.641 9.242 1 98.12 129 GLY A O 1
ATOM 995 N N . ILE A 1 130 ? -2.287 26.359 7.57 1 98.62 130 ILE A N 1
ATOM 996 C CA . ILE A 1 130 ? -1.5 25.281 6.969 1 98.62 130 ILE A CA 1
ATOM 997 C C . ILE A 1 130 ? -0.203 25.859 6.398 1 98.62 130 ILE A C 1
ATOM 999 O O . ILE A 1 130 ? 0.854 25.219 6.496 1 98.62 130 ILE A O 1
ATOM 1003 N N . ARG A 1 131 ? -0.28 27.047 5.805 1 98.56 131 ARG A N 1
ATOM 1004 C CA . ARG A 1 131 ? 0.928 27.703 5.328 1 98.56 131 ARG A CA 1
ATOM 1005 C C . ARG A 1 131 ? 1.905 27.953 6.473 1 98.56 131 ARG A C 1
ATOM 1007 O O . ARG A 1 131 ? 3.115 27.766 6.312 1 98.56 131 ARG A O 1
ATOM 1014 N N . ALA A 1 132 ? 1.351 28.391 7.57 1 98.75 132 ALA A N 1
ATOM 1015 C CA . ALA A 1 132 ? 2.186 28.609 8.75 1 98.75 132 ALA A CA 1
ATOM 1016 C C . ALA A 1 132 ? 2.836 27.312 9.219 1 98.75 132 ALA A C 1
ATOM 1018 O O . ALA A 1 132 ? 4.023 27.297 9.555 1 98.75 132 ALA A O 1
ATOM 1019 N N . MET A 1 133 ? 2.082 26.203 9.227 1 98.81 133 MET A N 1
ATOM 1020 C CA . MET A 1 133 ? 2.637 24.906 9.602 1 98.81 133 MET A CA 1
ATOM 1021 C C . MET A 1 133 ? 3.764 24.5 8.656 1 98.81 133 MET A C 1
ATOM 1023 O O . MET A 1 133 ? 4.801 24 9.094 1 98.81 133 MET A O 1
ATOM 1027 N N . LYS A 1 134 ? 3.48 24.734 7.352 1 98.81 134 LYS A N 1
ATOM 1028 C CA . LYS A 1 134 ? 4.504 24.438 6.355 1 98.81 134 LYS A CA 1
ATOM 1029 C C . LYS A 1 134 ? 5.801 25.172 6.66 1 98.81 134 LYS A C 1
ATOM 1031 O O . LYS A 1 134 ? 6.887 24.594 6.621 1 98.81 134 LYS A O 1
ATOM 1036 N N . ASN A 1 135 ? 5.699 26.422 7.012 1 98.62 135 ASN A N 1
ATOM 1037 C CA . ASN A 1 135 ? 6.867 27.25 7.289 1 98.62 135 ASN A CA 1
ATOM 1038 C C . ASN A 1 135 ? 7.656 26.734 8.484 1 98.62 135 ASN A C 1
ATOM 1040 O O . ASN A 1 135 ? 8.883 26.594 8.422 1 98.62 135 ASN A O 1
ATOM 1044 N N . VAL A 1 136 ? 6.992 26.422 9.523 1 98.75 136 VAL A N 1
ATOM 1045 C CA . VAL A 1 136 ? 7.652 25.938 10.734 1 98.75 136 VAL A CA 1
ATOM 1046 C C . VAL A 1 136 ? 8.266 24.562 10.469 1 98.75 136 VAL A C 1
ATOM 1048 O O . VAL A 1 136 ? 9.422 24.312 10.805 1 98.75 136 VAL A O 1
ATOM 1051 N N . ALA A 1 137 ? 7.488 23.641 9.852 1 98.69 137 ALA A N 1
ATOM 1052 C CA . ALA A 1 137 ? 7.957 22.281 9.555 1 98.69 137 ALA A CA 1
ATOM 1053 C C . ALA A 1 137 ? 9.211 22.312 8.695 1 98.69 137 ALA A C 1
ATOM 1055 O O . ALA A 1 137 ? 10.188 21.609 8.977 1 98.69 137 ALA A O 1
ATOM 1056 N N . CYS A 1 138 ? 9.211 23.172 7.676 1 98.31 138 CYS A N 1
ATOM 1057 C CA . CYS A 1 138 ? 10.328 23.25 6.738 1 98.31 138 CYS A CA 1
ATOM 1058 C C . CYS A 1 138 ? 11.578 23.781 7.422 1 98.31 138 CYS A C 1
ATOM 1060 O O . CYS A 1 138 ? 12.695 23.406 7.055 1 98.31 138 CYS A O 1
ATOM 1062 N N . SER A 1 139 ? 11.367 24.562 8.422 1 98.12 139 SER A N 1
ATOM 1063 C CA . SER A 1 139 ? 12.516 25.125 9.133 1 98.12 139 SER A CA 1
ATOM 1064 C C . SER A 1 139 ? 13.211 24.078 9.984 1 98.12 139 SER A C 1
ATOM 1066 O O . SER A 1 139 ? 14.352 24.266 10.414 1 98.12 139 SER A O 1
ATOM 1068 N N . LEU A 1 140 ? 12.586 22.969 10.211 1 97.88 140 LEU A N 1
ATOM 1069 C CA . LEU A 1 140 ? 13.133 21.891 11.039 1 97.88 140 LEU A CA 1
ATOM 1070 C C . LEU A 1 140 ? 13.82 20.844 10.172 1 97.88 140 LEU A C 1
ATOM 1072 O O . LEU A 1 140 ? 14.422 19.891 10.703 1 97.88 140 LEU A O 1
ATOM 1076 N N . LEU A 1 141 ? 13.734 21 8.867 1 97.94 141 LEU A N 1
ATOM 1077 C CA . LEU A 1 141 ? 14.203 19.984 7.934 1 97.94 141 LEU A CA 1
ATOM 1078 C C . LEU A 1 141 ? 15.344 20.516 7.078 1 97.94 141 LEU A C 1
ATOM 1080 O O . LEU A 1 141 ? 15.516 21.734 6.953 1 97.94 141 LEU A O 1
ATOM 1084 N N . SER A 1 142 ? 16.156 19.594 6.523 1 97.12 142 SER A N 1
ATOM 1085 C CA . SER A 1 142 ? 17.109 19.984 5.488 1 97.12 142 SER A CA 1
ATOM 1086 C C . SER A 1 142 ? 16.391 20.547 4.266 1 97.12 142 SER A C 1
ATOM 1088 O O . SER A 1 142 ? 15.188 20.328 4.09 1 97.12 142 SER A O 1
ATOM 1090 N N . ALA A 1 143 ? 17.141 21.25 3.451 1 96.19 143 ALA A N 1
ATOM 1091 C CA . ALA A 1 143 ? 16.547 21.875 2.268 1 96.19 143 ALA A CA 1
ATOM 1092 C C . ALA A 1 143 ? 15.883 20.828 1.382 1 96.19 143 ALA A C 1
ATOM 1094 O O . ALA A 1 143 ? 14.773 21.047 0.885 1 96.19 143 ALA A O 1
ATOM 1095 N N . GLU A 1 144 ? 16.516 19.75 1.198 1 95.5 144 GLU A N 1
ATOM 1096 C CA . GLU A 1 144 ? 15.961 18.688 0.363 1 95.5 144 GLU A CA 1
ATOM 1097 C C . GLU A 1 144 ? 14.719 18.062 0.999 1 95.5 144 GLU A C 1
ATOM 1099 O O . GLU A 1 144 ? 13.719 17.828 0.32 1 95.5 144 GLU A O 1
ATOM 1104 N N . ASP A 1 145 ? 14.781 17.828 2.27 1 97.5 145 ASP A N 1
ATOM 1105 C CA . ASP A 1 145 ? 13.648 17.266 2.992 1 97.5 145 ASP A CA 1
ATOM 1106 C C . ASP A 1 145 ? 12.477 18.25 3.041 1 97.5 145 ASP A C 1
ATOM 1108 O O . ASP A 1 145 ? 11.32 17.844 2.955 1 97.5 145 ASP A O 1
ATOM 1112 N N . ALA A 1 146 ? 12.836 19.469 3.168 1 98.19 146 ALA A N 1
ATOM 1113 C CA . ALA A 1 146 ? 11.82 20.516 3.221 1 98.19 146 ALA A CA 1
ATOM 1114 C C . ALA A 1 146 ? 11.055 20.609 1.903 1 98.19 146 ALA A C 1
ATOM 1116 O O . ALA A 1 146 ? 9.852 20.859 1.894 1 98.19 146 ALA A O 1
ATOM 1117 N N . ALA A 1 147 ? 11.797 20.469 0.831 1 97.38 147 ALA A N 1
ATOM 1118 C CA . ALA A 1 147 ? 11.133 20.484 -0.473 1 97.38 147 ALA A CA 1
ATOM 1119 C C . ALA A 1 147 ? 10.117 19.359 -0.588 1 97.38 147 ALA A C 1
ATOM 1121 O O . ALA A 1 147 ? 9.016 19.547 -1.098 1 97.38 147 ALA A O 1
ATOM 1122 N N . GLU A 1 148 ? 10.477 18.203 -0.111 1 96.25 148 GLU A N 1
ATOM 1123 C CA . GLU A 1 148 ? 9.586 17.047 -0.13 1 96.25 148 GLU A CA 1
ATOM 1124 C C . GLU A 1 148 ? 8.367 17.266 0.766 1 96.25 148 GLU A C 1
ATOM 1126 O O . GLU A 1 148 ? 7.227 17.125 0.321 1 96.25 148 GLU A O 1
ATOM 1131 N N . ALA A 1 149 ? 8.578 17.641 1.969 1 98.31 149 ALA A N 1
ATOM 1132 C CA . ALA A 1 149 ? 7.484 17.875 2.912 1 98.31 149 ALA A CA 1
ATOM 1133 C C . ALA A 1 149 ? 6.578 19 2.436 1 98.31 149 ALA A C 1
ATOM 1135 O O . ALA A 1 149 ? 5.352 18.906 2.533 1 98.31 149 ALA A O 1
ATOM 1136 N N . GLY A 1 150 ? 7.223 20 1.935 1 98.62 150 GLY A N 1
ATOM 1137 C CA . GLY A 1 150 ? 6.496 21.188 1.499 1 98.62 150 GLY A CA 1
ATOM 1138 C C . GLY A 1 150 ? 5.461 20.891 0.428 1 98.62 150 GLY A C 1
ATOM 1139 O O . GLY A 1 150 ? 4.402 21.516 0.387 1 98.62 150 GLY A O 1
ATOM 1140 N N . SER A 1 151 ? 5.797 19.984 -0.428 1 98.38 151 SER A N 1
ATOM 1141 C CA . SER A 1 151 ? 4.879 19.672 -1.518 1 98.38 151 SER A CA 1
ATOM 1142 C C . SER A 1 151 ? 3.562 19.109 -0.987 1 98.38 151 SER A C 1
ATOM 1144 O O . SER A 1 151 ? 2.504 19.344 -1.579 1 98.38 151 SER A O 1
ATOM 1146 N N . TYR A 1 152 ? 3.59 18.406 0.091 1 98.5 152 TYR A N 1
ATOM 1147 C CA . TYR A 1 152 ? 2.373 17.859 0.674 1 98.5 152 TYR A CA 1
ATOM 1148 C C . TYR A 1 152 ? 1.548 18.938 1.351 1 98.5 152 TYR A C 1
ATOM 1150 O O . TYR A 1 152 ? 0.318 18.938 1.27 1 98.5 152 TYR A O 1
ATOM 1158 N N . PHE A 1 153 ? 2.223 19.859 1.995 1 98.88 153 PHE A N 1
ATOM 1159 C CA . PHE A 1 153 ? 1.521 21.016 2.541 1 98.88 153 PHE A CA 1
ATOM 1160 C C . PHE A 1 153 ? 0.845 21.812 1.432 1 98.88 153 PHE A C 1
ATOM 1162 O O . PHE A 1 153 ? -0.307 22.234 1.572 1 98.88 153 PHE A O 1
ATOM 1169 N N . ASP A 1 154 ? 1.581 21.984 0.364 1 98.62 154 ASP A N 1
ATOM 1170 C CA . ASP A 1 154 ? 1.05 22.75 -0.766 1 98.62 154 ASP A CA 1
ATOM 1171 C C . ASP A 1 154 ? -0.186 22.062 -1.351 1 98.62 154 ASP A C 1
ATOM 1173 O O . ASP A 1 154 ? -1.106 22.734 -1.82 1 98.62 154 ASP A O 1
ATOM 1177 N N . PHE A 1 155 ? -0.149 20.797 -1.407 1 98.44 155 PHE A N 1
ATOM 1178 C CA . PHE A 1 155 ? -1.308 20.047 -1.886 1 98.44 155 PHE A CA 1
ATOM 1179 C C . PHE A 1 155 ? -2.539 20.375 -1.044 1 98.44 155 PHE A C 1
ATOM 1181 O O . PHE A 1 155 ? -3.617 20.625 -1.583 1 98.44 155 PHE A O 1
ATOM 1188 N N . VAL A 1 156 ? -2.395 20.406 0.289 1 98.19 156 VAL A N 1
ATOM 1189 C CA . VAL A 1 156 ? -3.5 20.688 1.2 1 98.19 156 VAL A CA 1
ATOM 1190 C C . VAL A 1 156 ? -3.975 22.125 1.01 1 98.19 156 VAL A C 1
ATOM 1192 O O . VAL A 1 156 ? -5.176 22.375 0.915 1 98.19 156 VAL A O 1
ATOM 1195 N N . ILE A 1 157 ? -3.047 23.016 0.921 1 98 157 ILE A N 1
ATOM 1196 C CA . ILE A 1 157 ? -3.359 24.422 0.734 1 98 157 ILE A CA 1
ATOM 1197 C C . ILE A 1 157 ? -4.145 24.609 -0.562 1 98 157 ILE A C 1
ATOM 1199 O O . ILE A 1 157 ? -5.141 25.344 -0.592 1 98 157 ILE A O 1
ATOM 1203 N N . GLY A 1 158 ? -3.705 23.922 -1.592 1 96.38 158 GLY A N 1
ATOM 1204 C CA . GLY A 1 158 ? -4.363 24.016 -2.885 1 96.38 158 GLY A CA 1
ATOM 1205 C C . GLY A 1 158 ? -5.797 23.531 -2.863 1 96.38 158 GLY A C 1
ATOM 1206 O O . GLY A 1 158 ? -6.648 24.047 -3.586 1 96.38 158 GLY A O 1
ATOM 1207 N N . ALA A 1 159 ? -6.023 22.594 -2.018 1 93.81 159 ALA A N 1
ATOM 1208 C CA . ALA A 1 159 ? -7.367 22.016 -1.928 1 93.81 159 ALA A CA 1
ATOM 1209 C C . ALA A 1 159 ? -8.305 22.938 -1.157 1 93.81 159 ALA A C 1
ATOM 1211 O O . ALA A 1 159 ? -9.523 22.797 -1.236 1 93.81 159 ALA A O 1
ATOM 1212 N N . MET A 1 160 ? -7.754 23.844 -0.385 1 90.06 160 MET A N 1
ATOM 1213 C CA . MET A 1 160 ? -8.531 24.781 0.414 1 90.06 160 MET A CA 1
ATOM 1214 C C . MET A 1 160 ? -8.844 26.047 -0.383 1 90.06 160 MET A C 1
ATOM 1216 O O . MET A 1 160 ? -9.57 26.922 0.089 1 90.06 160 MET A O 1
ATOM 1220 N N . GLN A 1 161 ? -8.258 26.219 -1.534 1 83 161 GLN A N 1
ATOM 1221 C CA . GLN A 1 161 ? -8.5 27.406 -2.355 1 83 161 GLN A CA 1
ATOM 1222 C C . GLN A 1 161 ? -9.648 27.172 -3.332 1 83 161 GLN A C 1
ATOM 1224 O O . GLN A 1 161 ? -9.93 26.031 -3.713 1 83 161 GLN A O 1
ATOM 1229 N N . MET B 1 1 ? -3.766 -5.18 0.868 1 68.19 1 MET B N 1
ATOM 1230 C CA . MET B 1 1 ? -3.324 -3.873 1.346 1 68.19 1 MET B CA 1
ATOM 1231 C C . MET B 1 1 ? -1.854 -3.906 1.744 1 68.19 1 MET B C 1
ATOM 1233 O O . MET B 1 1 ? -1.37 -4.914 2.268 1 68.19 1 MET B O 1
ATOM 1237 N N . SER B 1 2 ? -1.092 -2.953 1.354 1 82.12 2 SER B N 1
ATOM 1238 C CA . SER B 1 2 ? 0.325 -2.891 1.694 1 82.12 2 SER B CA 1
ATOM 1239 C C . SER B 1 2 ? 0.525 -2.574 3.174 1 82.12 2 SER B C 1
ATOM 1241 O O . SER B 1 2 ? -0.388 -2.076 3.836 1 82.12 2 SER B O 1
ATOM 1243 N N . VAL B 1 3 ? 1.612 -2.916 3.678 1 86.25 3 VAL B N 1
ATOM 1244 C CA . VAL B 1 3 ? 1.974 -2.611 5.059 1 86.25 3 VAL B CA 1
ATOM 1245 C C . VAL B 1 3 ? 1.854 -1.109 5.305 1 86.25 3 VAL B C 1
ATOM 1247 O O . VAL B 1 3 ? 1.451 -0.682 6.391 1 86.25 3 VAL B O 1
ATOM 1250 N N . VAL B 1 4 ? 2.15 -0.291 4.406 1 91.06 4 VAL B N 1
ATOM 1251 C CA . VAL B 1 4 ? 2.098 1.162 4.531 1 91.06 4 VAL B CA 1
ATOM 1252 C C . VAL B 1 4 ? 0.646 1.618 4.656 1 91.06 4 VAL B C 1
ATOM 1254 O O . VAL B 1 4 ? 0.292 2.326 5.602 1 91.06 4 VAL B O 1
ATOM 1257 N N . THR B 1 5 ? -0.147 1.17 3.756 1 89.44 5 THR B N 1
ATOM 1258 C CA . THR B 1 5 ? -1.552 1.565 3.746 1 89.44 5 THR B CA 1
ATOM 1259 C C . THR B 1 5 ? -2.262 1.07 5.004 1 89.44 5 THR B C 1
ATOM 1261 O O . THR B 1 5 ? -3.037 1.807 5.617 1 89.44 5 THR B O 1
ATOM 1264 N N . LYS B 1 6 ? -2.035 -0.111 5.367 1 88.44 6 LYS B N 1
ATOM 1265 C CA . LYS B 1 6 ? -2.643 -0.68 6.566 1 88.44 6 LYS B CA 1
ATOM 1266 C C . LYS B 1 6 ? -2.268 0.125 7.809 1 88.44 6 LYS B C 1
ATOM 1268 O O . LYS B 1 6 ? -3.117 0.397 8.656 1 88.44 6 LYS B O 1
ATOM 1273 N N . SER B 1 7 ? -1.023 0.451 7.906 1 93.56 7 SER B N 1
ATOM 1274 C CA . SER B 1 7 ? -0.555 1.248 9.039 1 93.56 7 SER B CA 1
ATOM 1275 C C . SER B 1 7 ? -1.264 2.598 9.094 1 93.56 7 SER B C 1
ATOM 1277 O O . SER B 1 7 ? -1.682 3.041 10.164 1 93.56 7 SER B O 1
ATOM 1279 N N . ILE B 1 8 ? -1.481 3.201 7.953 1 94.19 8 ILE B N 1
ATOM 1280 C CA . ILE B 1 8 ? -2.092 4.523 7.887 1 94.19 8 ILE B CA 1
ATOM 1281 C C . ILE B 1 8 ? -3.572 4.43 8.242 1 94.19 8 ILE B C 1
ATOM 1283 O O . ILE B 1 8 ? -4.078 5.219 9.039 1 94.19 8 ILE B O 1
ATOM 1287 N N . VAL B 1 9 ? -4.23 3.447 7.688 1 92.56 9 VAL B N 1
ATOM 1288 C CA . VAL B 1 9 ? -5.656 3.262 7.938 1 92.56 9 VAL B CA 1
ATOM 1289 C C . VAL B 1 9 ? -5.887 3.01 9.43 1 92.56 9 VAL B C 1
ATOM 1291 O O . VAL B 1 9 ? -6.781 3.607 10.031 1 92.56 9 VAL B O 1
ATOM 1294 N N . ASN B 1 10 ? -5.094 2.182 10.023 1 93.94 10 ASN B N 1
ATOM 1295 C CA . ASN B 1 10 ? -5.207 1.88 11.445 1 93.94 10 ASN B CA 1
ATOM 1296 C C . ASN B 1 10 ? -4.93 3.111 12.305 1 93.94 10 ASN B C 1
ATOM 1298 O O . ASN B 1 10 ? -5.672 3.395 13.242 1 93.94 10 ASN B O 1
ATOM 1302 N N . ALA B 1 11 ? -3.865 3.781 12.008 1 96.06 11 ALA B N 1
ATOM 1303 C CA . ALA B 1 11 ? -3.498 4.977 12.758 1 96.06 11 ALA B CA 1
ATOM 1304 C C . ALA B 1 11 ? -4.59 6.043 12.664 1 96.06 11 ALA B C 1
ATOM 1306 O O . ALA B 1 11 ? -4.953 6.652 13.672 1 96.06 11 ALA B O 1
ATOM 1307 N N . ASP B 1 12 ? -5.129 6.246 11.5 1 95.56 12 ASP B N 1
ATOM 1308 C CA . ASP B 1 12 ? -6.141 7.285 11.312 1 95.56 12 ASP B CA 1
ATOM 1309 C C . ASP B 1 12 ? -7.43 6.93 12.047 1 95.56 12 ASP B C 1
ATOM 1311 O O . ASP B 1 12 ? -8.102 7.809 12.594 1 95.56 12 ASP B O 1
ATOM 1315 N N . ALA B 1 13 ? -7.797 5.664 12.008 1 94.5 13 ALA B N 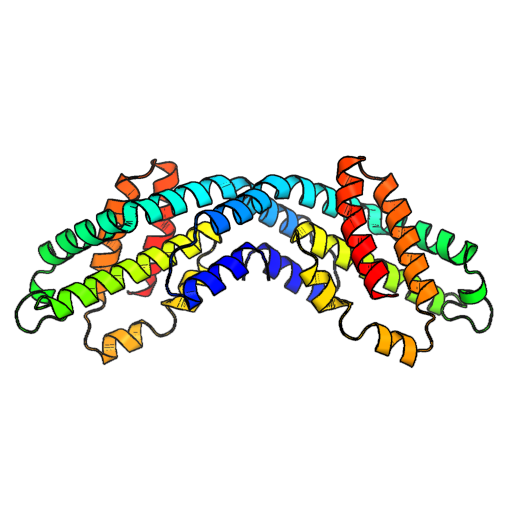1
ATOM 1316 C CA . ALA B 1 13 ? -8.977 5.203 12.734 1 94.5 13 ALA B CA 1
ATOM 1317 C C . ALA B 1 13 ? -8.875 5.539 14.219 1 94.5 13 ALA B C 1
ATOM 1319 O O . ALA B 1 13 ? -9.891 5.797 14.875 1 94.5 13 ALA B O 1
ATOM 1320 N N . GLU B 1 14 ? -7.672 5.59 14.688 1 96.12 14 GLU B N 1
ATOM 1321 C CA . GLU B 1 14 ? -7.422 5.895 16.094 1 96.12 14 GLU B CA 1
ATOM 1322 C C . GLU B 1 14 ? -7.055 7.363 16.281 1 96.12 14 GLU B C 1
ATOM 1324 O O . GLU B 1 14 ? -6.645 7.773 17.375 1 96.12 14 GLU B O 1
ATOM 1329 N N . ALA B 1 15 ? -7.055 8.18 15.258 1 94.25 15 ALA B N 1
ATOM 1330 C CA . ALA B 1 15 ? -6.773 9.609 15.266 1 94.25 15 ALA B CA 1
ATOM 1331 C C . ALA B 1 15 ? -5.383 9.898 15.828 1 94.25 15 ALA B C 1
ATOM 1333 O O . ALA B 1 15 ? -5.211 10.781 16.672 1 94.25 15 ALA B O 1
ATOM 1334 N N . ARG B 1 16 ? -4.406 9.109 15.32 1 97.19 16 ARG B N 1
ATOM 1335 C CA . ARG B 1 16 ? -3.047 9.258 15.828 1 97.19 16 ARG B CA 1
ATOM 1336 C C . ARG B 1 16 ? -2.035 9.273 14.688 1 97.19 16 ARG B C 1
ATOM 1338 O O . ARG B 1 16 ? -2.342 8.836 13.57 1 97.19 16 ARG B O 1
ATOM 1345 N N . TYR B 1 17 ? -0.868 9.797 15.047 1 97.62 17 TYR B N 1
ATOM 1346 C CA . TYR B 1 17 ? 0.295 9.641 14.18 1 97.62 17 TYR B CA 1
ATOM 1347 C C . TYR B 1 17 ? 0.774 8.195 14.172 1 97.62 17 TYR B C 1
ATOM 1349 O O . TYR B 1 17 ? 0.384 7.398 15.023 1 97.62 17 TYR B O 1
ATOM 1357 N N . LEU B 1 18 ? 1.589 7.875 13.133 1 96.69 18 LEU B N 1
ATOM 1358 C CA . LEU B 1 18 ? 2.184 6.547 13.117 1 96.69 18 LEU B CA 1
ATOM 1359 C C . LEU B 1 18 ? 3.129 6.359 14.305 1 96.69 18 LEU B C 1
ATOM 1361 O O . LEU B 1 18 ? 3.938 7.238 14.602 1 96.69 18 LEU B O 1
ATOM 1365 N N . SER B 1 19 ? 3.025 5.25 14.953 1 95.75 19 SER B N 1
ATOM 1366 C CA . SER B 1 19 ? 3.887 4.945 16.094 1 95.75 19 SER B CA 1
ATOM 1367 C C . SER B 1 19 ? 5.293 4.57 15.641 1 95.75 19 SER B C 1
ATOM 1369 O O . SER B 1 19 ? 5.504 4.219 14.477 1 95.75 19 SER B O 1
ATOM 1371 N N . PRO B 1 20 ? 6.215 4.633 16.594 1 92.81 20 PRO B N 1
ATOM 1372 C CA . PRO B 1 20 ? 7.57 4.195 16.266 1 92.81 20 PRO B CA 1
ATOM 1373 C C . PRO B 1 20 ? 7.621 2.75 15.773 1 92.81 20 PRO B C 1
ATOM 1375 O O . PRO B 1 20 ? 8.391 2.422 14.875 1 92.81 20 PRO B O 1
ATOM 1378 N N . GLY B 1 21 ? 6.84 1.927 16.375 1 93.69 21 GLY B N 1
ATOM 1379 C CA . GLY B 1 21 ? 6.762 0.546 15.922 1 93.69 21 GLY B CA 1
ATOM 1380 C C . GLY B 1 21 ? 6.262 0.409 14.5 1 93.69 21 GLY B C 1
ATOM 1381 O O . GLY B 1 21 ? 6.781 -0.398 13.727 1 93.69 21 GLY B O 1
ATOM 1382 N N . GLU B 1 22 ? 5.27 1.135 14.141 1 95.06 22 GLU B N 1
ATOM 1383 C CA . GLU B 1 22 ? 4.738 1.12 12.781 1 95.06 22 GLU B CA 1
ATOM 1384 C C . GLU B 1 22 ? 5.762 1.658 11.781 1 95.06 22 GLU B C 1
ATOM 138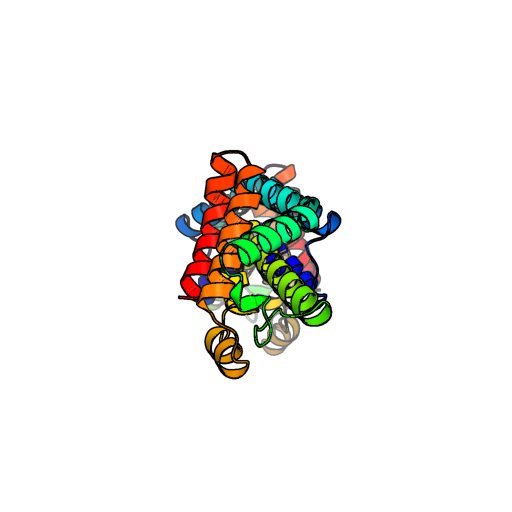6 O O . GLU B 1 22 ? 5.914 1.113 10.688 1 95.06 22 GLU B O 1
ATOM 1391 N N . LEU B 1 23 ? 6.469 2.688 12.188 1 94.31 23 LEU B N 1
ATOM 1392 C CA . LEU B 1 23 ? 7.5 3.25 11.32 1 94.31 23 LEU B CA 1
ATOM 1393 C C . LEU B 1 23 ? 8.633 2.254 11.109 1 94.31 23 LEU B C 1
ATOM 1395 O O . LEU B 1 23 ? 9.195 2.164 10.008 1 94.31 23 LEU B O 1
ATOM 1399 N N . ASP B 1 24 ? 8.93 1.519 12.141 1 94.5 24 ASP B N 1
ATOM 1400 C CA . ASP B 1 24 ? 9.977 0.503 12.031 1 94.5 24 ASP B CA 1
ATOM 1401 C C . ASP B 1 24 ? 9.57 -0.602 11.062 1 94.5 24 ASP B C 1
ATOM 1403 O O . ASP B 1 24 ? 10.406 -1.116 10.312 1 94.5 24 ASP B O 1
ATOM 1407 N N . ARG B 1 25 ? 8.391 -1.004 11.102 1 92.69 25 ARG B N 1
ATOM 1408 C CA . ARG B 1 25 ? 7.895 -2.02 10.18 1 92.69 25 ARG B CA 1
ATOM 1409 C C . ARG B 1 25 ? 7.961 -1.526 8.734 1 92.69 25 ARG B C 1
ATOM 1411 O O . ARG B 1 25 ? 8.328 -2.279 7.832 1 92.69 25 ARG B O 1
ATOM 1418 N N . ILE B 1 26 ? 7.609 -0.342 8.508 1 94.12 26 ILE B N 1
ATOM 1419 C CA . ILE B 1 26 ? 7.668 0.249 7.176 1 94.12 26 ILE B CA 1
ATOM 1420 C C . ILE B 1 26 ? 9.125 0.374 6.727 1 94.12 26 ILE B C 1
ATOM 1422 O O . ILE B 1 26 ? 9.445 0.133 5.562 1 94.12 26 ILE B O 1
ATOM 1426 N N . LYS B 1 27 ? 9.945 0.702 7.656 1 94.25 27 LYS B N 1
ATOM 1427 C CA . LYS B 1 27 ? 11.367 0.785 7.344 1 94.25 27 LYS B CA 1
ATOM 1428 C C . LYS B 1 27 ? 11.906 -0.562 6.871 1 94.25 27 LYS B C 1
ATOM 1430 O O . LYS B 1 27 ? 12.656 -0.627 5.895 1 94.25 27 LYS B O 1
ATOM 1435 N N . ASN B 1 28 ? 11.555 -1.534 7.605 1 93.38 28 ASN B N 1
ATOM 1436 C CA . ASN B 1 28 ? 11.969 -2.873 7.199 1 93.38 28 ASN B CA 1
ATOM 1437 C C . ASN B 1 28 ? 11.461 -3.219 5.801 1 93.38 28 ASN B C 1
ATOM 1439 O O . ASN B 1 28 ? 12.195 -3.795 4.996 1 93.38 28 ASN B O 1
ATOM 1443 N N . PHE B 1 29 ? 10.281 -2.908 5.57 1 92.94 29 PHE B N 1
ATOM 1444 C CA . PHE B 1 29 ? 9.688 -3.156 4.262 1 92.94 29 PHE B CA 1
ATOM 1445 C C . PHE B 1 29 ? 10.469 -2.43 3.17 1 92.94 29 PHE B C 1
ATOM 1447 O O . PHE B 1 29 ? 10.797 -3.02 2.139 1 92.94 29 PHE B O 1
ATOM 1454 N N . VAL B 1 30 ? 10.734 -1.213 3.385 1 92.31 30 VAL B N 1
ATOM 1455 C CA . VAL B 1 30 ? 11.398 -0.411 2.361 1 92.31 30 VAL B CA 1
ATOM 1456 C C . VAL B 1 30 ? 12.852 -0.87 2.205 1 92.31 30 VAL B C 1
ATOM 1458 O O . VAL B 1 30 ? 13.383 -0.885 1.096 1 92.31 30 VAL B O 1
ATOM 1461 N N . SER B 1 31 ? 13.516 -1.224 3.26 1 92.94 31 SER B N 1
ATOM 1462 C CA . SER B 1 31 ? 14.922 -1.609 3.215 1 92.94 31 SER B CA 1
ATOM 1463 C C . SER B 1 31 ? 15.109 -2.922 2.461 1 92.94 31 SER B C 1
ATOM 1465 O O . SER B 1 31 ? 16.172 -3.16 1.872 1 92.94 31 SER B O 1
ATOM 1467 N N . THR B 1 32 ? 14.109 -3.762 2.395 1 92.81 32 THR B N 1
ATOM 1468 C CA . THR B 1 32 ? 14.219 -5.059 1.734 1 92.81 32 THR B CA 1
ATOM 1469 C C . THR B 1 32 ? 13.594 -5.012 0.345 1 92.81 32 THR B C 1
ATOM 1471 O O . THR B 1 32 ? 13.602 -6.008 -0.381 1 92.81 32 THR B O 1
ATOM 1474 N N . GLY B 1 33 ? 13.086 -3.922 0.003 1 93 33 GLY B N 1
ATOM 1475 C CA . GLY B 1 33 ? 12.32 -3.768 -1.224 1 93 33 GLY B CA 1
ATOM 1476 C C . GLY B 1 33 ? 13.117 -4.086 -2.471 1 93 33 GLY B C 1
ATOM 1477 O O . GLY B 1 33 ? 12.609 -4.734 -3.391 1 93 33 GLY B O 1
ATOM 1478 N N . GLU B 1 34 ? 14.359 -3.637 -2.479 1 92.69 34 GLU B N 1
ATOM 1479 C CA . GLU B 1 34 ? 15.172 -3.855 -3.672 1 92.69 34 GLU B CA 1
ATOM 1480 C C . GLU B 1 34 ? 15.398 -5.344 -3.918 1 92.69 34 GLU B C 1
ATOM 1482 O O . GLU B 1 34 ? 15.367 -5.801 -5.062 1 92.69 34 GLU B O 1
ATOM 1487 N N . ARG B 1 35 ? 15.672 -6.016 -2.895 1 95.25 35 ARG B N 1
ATOM 1488 C CA . ARG B 1 35 ? 15.867 -7.461 -3.006 1 95.25 35 ARG B CA 1
ATOM 1489 C C . ARG B 1 35 ? 14.602 -8.141 -3.516 1 95.25 35 ARG B C 1
ATOM 1491 O O . ARG B 1 35 ? 14.664 -9 -4.398 1 95.25 35 ARG B O 1
ATOM 1498 N N . ARG B 1 36 ? 13.453 -7.758 -2.98 1 96.44 36 ARG B N 1
ATOM 1499 C CA . ARG B 1 36 ? 12.188 -8.344 -3.398 1 96.44 36 ARG B CA 1
ATOM 1500 C C . ARG B 1 36 ? 11.922 -8.086 -4.879 1 96.44 36 ARG B C 1
ATOM 1502 O O . ARG B 1 36 ? 11.453 -8.977 -5.594 1 96.44 36 ARG B O 1
ATOM 1509 N N . LEU B 1 37 ? 12.281 -6.938 -5.328 1 96.12 37 LEU B N 1
ATOM 1510 C CA . LEU B 1 37 ? 12.055 -6.59 -6.727 1 96.12 37 LEU B CA 1
ATOM 1511 C C . LEU B 1 37 ? 12.969 -7.395 -7.645 1 96.12 37 LEU B C 1
ATOM 1513 O O . LEU B 1 37 ? 12.555 -7.82 -8.727 1 96.12 37 LEU B O 1
ATOM 1517 N N . ARG B 1 38 ? 14.148 -7.574 -7.188 1 96.12 38 ARG B N 1
ATOM 1518 C CA . ARG B 1 38 ? 15.078 -8.383 -7.965 1 96.12 38 ARG B CA 1
ATOM 1519 C C . ARG B 1 38 ? 14.578 -9.82 -8.094 1 96.12 38 ARG B C 1
ATOM 1521 O O . ARG B 1 38 ? 14.641 -10.406 -9.172 1 96.12 38 ARG B O 1
ATOM 1528 N N . ILE B 1 39 ? 14.125 -10.367 -7.043 1 98.19 39 ILE B N 1
ATOM 1529 C CA . ILE B 1 39 ? 13.602 -11.727 -7.039 1 98.19 39 ILE B CA 1
ATOM 1530 C C . ILE B 1 39 ? 12.422 -11.828 -8 1 98.19 39 ILE B C 1
ATOM 1532 O O . ILE B 1 39 ? 12.375 -12.711 -8.852 1 98.19 39 ILE B O 1
ATOM 1536 N N . ALA B 1 40 ? 11.469 -10.906 -7.848 1 97.88 40 ALA B N 1
ATOM 1537 C CA . ALA B 1 40 ? 10.273 -10.914 -8.688 1 97.88 40 ALA B CA 1
ATOM 1538 C C . ALA B 1 40 ? 10.633 -10.773 -10.164 1 97.88 40 ALA B C 1
ATOM 1540 O O . ALA B 1 40 ? 10.055 -11.445 -11.016 1 97.88 40 ALA B O 1
ATOM 1541 N N . GLN B 1 41 ? 11.57 -9.922 -10.445 1 97.06 41 GLN B N 1
ATOM 1542 C CA . GLN B 1 41 ? 12.016 -9.719 -11.82 1 97.06 41 GLN B CA 1
ATOM 1543 C C . GLN B 1 41 ? 12.633 -10.992 -12.391 1 97.06 41 GLN B C 1
ATOM 1545 O O . GLN B 1 41 ? 12.367 -11.359 -13.539 1 97.06 41 GLN B O 1
ATOM 1550 N N . THR B 1 42 ? 13.469 -11.625 -11.664 1 98.06 42 THR B N 1
ATOM 1551 C CA . THR B 1 42 ? 14.102 -12.867 -12.102 1 98.06 42 THR B CA 1
ATOM 1552 C C . THR B 1 42 ? 13.047 -13.93 -12.406 1 98.06 42 THR B C 1
ATOM 1554 O O . THR B 1 42 ? 13.109 -14.602 -13.438 1 98.06 42 THR B O 1
ATOM 1557 N N . LEU B 1 43 ? 12.117 -14.078 -11.516 1 98.5 43 LEU B N 1
ATOM 1558 C CA . LEU B 1 43 ? 11.055 -15.055 -11.719 1 98.5 43 LEU B CA 1
ATOM 1559 C C . LEU B 1 43 ? 10.234 -14.719 -12.961 1 98.5 43 LEU B C 1
ATOM 1561 O O . LEU B 1 43 ? 9.938 -15.602 -13.766 1 98.5 43 LEU B O 1
ATOM 1565 N N . THR B 1 44 ? 9.891 -13.484 -13.133 1 97.94 44 THR B N 1
ATOM 1566 C CA . THR B 1 44 ? 9.094 -13.039 -14.273 1 97.94 44 THR B CA 1
ATOM 1567 C C . THR B 1 44 ? 9.836 -13.281 -15.586 1 97.94 44 THR B C 1
ATOM 1569 O O . THR B 1 44 ? 9.25 -13.766 -16.547 1 97.94 44 THR B O 1
ATOM 1572 N N . GLU B 1 45 ? 11.094 -12.953 -15.578 1 97.5 45 GLU B N 1
ATOM 1573 C CA . GLU B 1 45 ? 11.898 -13.102 -16.781 1 97.5 45 GLU B CA 1
ATOM 1574 C C . GLU B 1 45 ? 12.086 -14.57 -17.156 1 97.5 45 GLU B C 1
ATOM 1576 O O . GLU B 1 45 ? 12.375 -14.891 -18.312 1 97.5 45 GLU B O 1
ATOM 1581 N N . ASN B 1 46 ? 11.945 -15.438 -16.234 1 98.44 46 ASN B N 1
ATOM 1582 C CA . ASN B 1 46 ? 12.164 -16.859 -16.469 1 98.44 46 ASN B CA 1
ATOM 1583 C C . ASN B 1 46 ? 10.867 -17.656 -16.344 1 98.44 46 ASN B C 1
ATOM 1585 O O . ASN B 1 46 ? 10.891 -18.859 -16.109 1 98.44 46 ASN B O 1
ATOM 1589 N N . ARG B 1 47 ? 9.758 -17 -16.469 1 98.25 47 ARG B N 1
ATOM 1590 C CA . ARG B 1 47 ? 8.469 -17.641 -16.188 1 98.25 47 ARG B CA 1
ATOM 1591 C C . ARG B 1 47 ? 8.211 -18.812 -17.125 1 98.25 47 ARG B C 1
ATOM 1593 O O . ARG B 1 47 ? 7.738 -19.859 -16.703 1 98.25 47 ARG B O 1
ATOM 1600 N N . GLU B 1 48 ? 8.57 -18.672 -18.406 1 98.19 48 GLU B N 1
ATOM 1601 C CA . GLU B 1 48 ? 8.352 -19.75 -19.359 1 98.19 48 GLU B CA 1
ATOM 1602 C C . GLU B 1 48 ? 9.148 -21 -18.984 1 98.19 48 GLU B C 1
ATOM 1604 O O . GLU B 1 48 ? 8.617 -22.109 -19 1 98.19 48 GLU B O 1
ATOM 1609 N N . ARG B 1 49 ? 10.375 -20.734 -18.656 1 98.5 49 ARG B N 1
ATOM 1610 C CA . ARG B 1 49 ? 11.242 -21.828 -18.234 1 98.5 49 ARG B CA 1
ATOM 1611 C C . ARG B 1 49 ? 10.711 -22.5 -16.969 1 98.5 49 ARG B C 1
ATOM 1613 O O . ARG B 1 49 ? 10.648 -23.719 -16.891 1 98.5 49 ARG B O 1
ATOM 1620 N N . ILE B 1 50 ? 10.344 -21.75 -15.977 1 98.81 50 ILE B N 1
ATOM 1621 C CA . ILE B 1 50 ? 9.875 -22.25 -14.695 1 98.81 50 ILE B CA 1
ATOM 1622 C C . ILE B 1 50 ? 8.617 -23.094 -14.898 1 98.81 50 ILE B C 1
ATOM 1624 O O . ILE B 1 50 ? 8.531 -24.234 -14.422 1 98.81 50 ILE B O 1
ATOM 1628 N N . VAL B 1 51 ? 7.684 -22.594 -15.672 1 98.81 51 VAL B N 1
ATOM 1629 C CA . VAL B 1 51 ? 6.402 -23.25 -15.867 1 98.81 51 VAL B CA 1
ATOM 1630 C C . VAL B 1 51 ? 6.602 -24.547 -16.672 1 98.81 51 VAL B C 1
ATOM 1632 O O . VAL B 1 51 ? 6.055 -25.594 -16.312 1 98.81 51 VAL B O 1
ATOM 1635 N N . LYS B 1 52 ? 7.406 -24.453 -17.672 1 98.5 52 LYS B N 1
ATOM 1636 C CA . LYS B 1 52 ? 7.656 -25.609 -18.5 1 98.5 52 LYS B CA 1
ATOM 1637 C C . LYS B 1 52 ? 8.336 -26.734 -17.703 1 98.5 52 LYS B C 1
ATOM 1639 O O . LYS B 1 52 ? 7.887 -27.875 -17.734 1 98.5 52 LYS B O 1
ATOM 1644 N N . GLN B 1 53 ? 9.383 -26.422 -17.047 1 98.69 53 GLN B N 1
ATOM 1645 C CA . GLN B 1 53 ? 10.125 -27.422 -16.297 1 98.69 53 GLN B CA 1
ATOM 1646 C C . GLN B 1 53 ? 9.297 -27.969 -15.141 1 98.69 53 GLN B C 1
ATOM 1648 O O . GLN B 1 53 ? 9.352 -29.172 -14.844 1 98.69 53 GLN B O 1
ATOM 1653 N N . ALA B 1 54 ? 8.602 -27.125 -14.477 1 98.69 54 ALA B N 1
ATOM 1654 C CA . ALA B 1 54 ? 7.719 -27.562 -13.398 1 98.69 54 ALA B CA 1
ATOM 1655 C C . ALA B 1 54 ? 6.645 -28.516 -13.93 1 98.69 54 ALA B C 1
ATOM 1657 O O . ALA B 1 54 ? 6.332 -29.531 -13.289 1 98.69 54 ALA B O 1
ATOM 1658 N N . GLY B 1 55 ? 6.043 -28.094 -15.047 1 98.31 55 GLY B N 1
ATOM 1659 C CA . GLY B 1 55 ? 5.082 -28.984 -15.688 1 98.31 55 GLY B CA 1
ATOM 1660 C C . GLY B 1 55 ? 5.645 -30.359 -15.969 1 98.31 55 GLY B C 1
ATOM 1661 O O . GLY B 1 55 ? 5.012 -31.375 -15.656 1 98.31 55 GLY B O 1
ATOM 1662 N N . ASP B 1 56 ? 6.844 -30.391 -16.547 1 98.12 56 ASP B N 1
ATOM 1663 C CA . ASP B 1 56 ? 7.508 -31.656 -16.844 1 98.12 56 ASP B CA 1
ATOM 1664 C C . ASP B 1 56 ? 7.699 -32.469 -15.578 1 98.12 56 ASP B C 1
ATOM 1666 O O . ASP B 1 56 ? 7.438 -33.688 -15.578 1 98.12 56 ASP B O 1
ATOM 1670 N N . GLN B 1 57 ? 8.188 -31.891 -14.539 1 98.38 57 GLN B N 1
ATOM 1671 C CA . GLN B 1 57 ? 8.391 -32.594 -13.266 1 98.38 57 GLN B CA 1
ATOM 1672 C C . GLN B 1 57 ? 7.07 -33.094 -12.703 1 98.38 57 GLN B C 1
ATOM 1674 O O . GLN B 1 57 ? 7.004 -34.219 -12.195 1 98.38 57 GLN B O 1
ATOM 1679 N N . LEU B 1 58 ? 6.051 -32.281 -12.773 1 98.06 58 LEU B N 1
ATOM 1680 C CA . LEU B 1 58 ? 4.73 -32.688 -12.297 1 98.06 58 LEU B CA 1
ATOM 1681 C C . LEU B 1 58 ? 4.23 -33.906 -13.039 1 98.06 58 LEU B C 1
ATOM 1683 O O . LEU B 1 58 ? 3.777 -34.875 -12.414 1 98.06 58 LEU B O 1
ATOM 1687 N N . PHE B 1 59 ? 4.391 -33.906 -14.344 1 97.56 59 PHE B N 1
ATOM 1688 C CA . PHE B 1 59 ? 3.869 -35 -15.18 1 97.56 59 PHE B CA 1
ATOM 1689 C C . PHE B 1 59 ? 4.668 -36.281 -14.977 1 97.56 59 PHE B C 1
ATOM 1691 O O . PHE B 1 59 ? 4.133 -37.375 -15.117 1 97.56 59 PHE B O 1
ATOM 1698 N N . GLN B 1 60 ? 5.883 -36.094 -14.672 1 97.5 60 GLN B N 1
ATOM 1699 C CA . GLN B 1 60 ? 6.715 -37.25 -14.344 1 97.5 60 GLN B CA 1
ATOM 1700 C C . GLN B 1 60 ? 6.301 -37.875 -13.016 1 97.5 60 GLN B C 1
ATOM 1702 O O . GLN B 1 60 ? 6.238 -39.094 -12.883 1 97.5 60 GLN B O 1
ATOM 1707 N N . LYS B 1 61 ? 6.012 -37.125 -12.023 1 97.19 61 LYS B N 1
ATOM 1708 C CA . LYS B 1 61 ? 5.656 -37.562 -10.688 1 97.19 61 LYS B CA 1
ATOM 1709 C C . LYS B 1 61 ? 4.199 -38.031 -10.633 1 97.19 61 LYS B C 1
ATOM 1711 O O . LYS B 1 61 ? 3.85 -38.906 -9.852 1 97.19 61 LYS B O 1
ATOM 1716 N N . ARG B 1 62 ? 3.428 -37.344 -11.43 1 97 62 ARG B N 1
ATOM 1717 C CA . ARG B 1 62 ? 1.997 -37.625 -11.484 1 97 62 ARG B CA 1
ATOM 1718 C C . ARG B 1 62 ? 1.556 -37.938 -12.914 1 97 62 ARG B C 1
ATOM 1720 O O . ARG B 1 62 ? 0.795 -37.188 -13.508 1 97 62 ARG B O 1
ATOM 1727 N N . PRO B 1 63 ? 1.961 -39.094 -13.367 1 96.25 63 PRO B N 1
ATOM 1728 C CA . PRO B 1 63 ? 1.576 -39.438 -14.734 1 96.25 63 PRO B CA 1
ATOM 1729 C C . PRO B 1 63 ? 0.067 -39.594 -14.898 1 96.25 63 PRO B C 1
ATOM 1731 O O . PRO B 1 63 ? -0.451 -39.5 -16.016 1 96.25 63 PRO B O 1
ATOM 1734 N N . ASP B 1 64 ? -0.653 -39.844 -13.828 1 95.75 64 ASP B N 1
ATOM 1735 C CA . ASP B 1 64 ? -2.102 -40 -13.852 1 95.75 64 ASP B CA 1
ATOM 1736 C C . ASP B 1 64 ? -2.805 -38.75 -14.367 1 95.75 64 ASP B C 1
ATOM 1738 O O . ASP B 1 64 ? -3.889 -38.844 -14.953 1 95.75 64 ASP B O 1
ATOM 1742 N N . VAL B 1 65 ? -2.219 -37.562 -14.273 1 96 65 VAL B N 1
ATOM 1743 C CA . VAL B 1 65 ? -2.893 -36.312 -14.648 1 96 65 VAL B CA 1
ATOM 1744 C C . VAL B 1 65 ? -2.842 -36.156 -16.172 1 96 65 VAL B C 1
ATOM 1746 O O . VAL B 1 65 ? -3.699 -35.5 -16.75 1 96 65 VAL B O 1
ATOM 1749 N N . VAL B 1 66 ? -1.882 -36.844 -16.781 1 96.06 66 VAL B N 1
ATOM 1750 C CA . VAL B 1 66 ? -1.746 -36.656 -18.234 1 96.06 66 VAL B CA 1
ATOM 1751 C C . VAL B 1 66 ? -2.148 -37.938 -18.953 1 96.06 66 VAL B C 1
ATOM 1753 O O . VAL B 1 66 ? -1.943 -38.062 -20.156 1 96.06 66 VAL B O 1
ATOM 1756 N N . SER B 1 67 ? -2.619 -38.938 -18.234 1 95.38 67 SER B N 1
ATOM 1757 C CA . SER B 1 67 ? -3.15 -40.156 -18.812 1 95.38 67 SER B CA 1
ATOM 1758 C C . SER B 1 67 ? -4.637 -40.031 -19.125 1 95.38 67 SER B C 1
ATOM 1760 O O . SER B 1 67 ? -5.297 -39.094 -18.656 1 95.38 67 SER B O 1
ATOM 1762 N N . PRO B 1 68 ? -5.156 -40.906 -20.031 1 94.88 68 PRO B N 1
ATOM 1763 C CA . PRO B 1 68 ? -6.586 -40.812 -20.328 1 94.88 68 PRO B CA 1
ATOM 1764 C C . PRO B 1 68 ? -7.453 -40.75 -19.078 1 94.88 68 PRO B C 1
ATOM 1766 O O . PRO B 1 68 ? -7.289 -41.562 -18.156 1 94.88 68 PRO B O 1
ATOM 1769 N N . GLY B 1 69 ? -8.352 -39.781 -19.016 1 92.62 69 GLY B N 1
ATOM 1770 C CA . GLY B 1 69 ? -9.195 -39.562 -17.859 1 92.62 69 GLY B CA 1
ATOM 1771 C C . GLY B 1 69 ? -8.633 -38.531 -16.891 1 92.62 69 GLY B C 1
ATOM 1772 O O . GLY B 1 69 ? -9.352 -38.031 -16.016 1 92.62 69 GLY B O 1
ATOM 1773 N N . GLY B 1 70 ? -7.309 -38.188 -17.031 1 93.75 70 GLY B N 1
ATOM 1774 C CA . GLY B 1 70 ? -6.676 -37.188 -16.156 1 93.75 70 GLY B CA 1
ATOM 1775 C C . GLY B 1 70 ? -7.039 -35.781 -16.516 1 93.75 70 GLY B C 1
ATOM 1776 O O . GLY B 1 70 ? -7.441 -35.5 -17.641 1 93.75 70 GLY B O 1
ATOM 1777 N N . ASN B 1 71 ? -6.879 -34.875 -15.633 1 92.31 71 ASN B N 1
ATOM 1778 C CA . ASN B 1 71 ? -7.32 -33.469 -15.75 1 92.31 71 ASN B CA 1
ATOM 1779 C C . ASN B 1 71 ? -6.441 -32.688 -16.719 1 92.31 71 ASN B C 1
ATOM 1781 O O . ASN B 1 71 ? -6.82 -31.609 -17.156 1 92.31 71 ASN B O 1
ATOM 1785 N N . ALA B 1 72 ? -5.238 -33.25 -17.062 1 94.81 72 ALA B N 1
ATOM 1786 C CA . ALA B 1 72 ? -4.344 -32.562 -17.984 1 94.81 72 ALA B CA 1
ATOM 1787 C C . ALA B 1 72 ? -4.074 -33.438 -19.219 1 94.81 72 ALA B C 1
ATOM 1789 O O . ALA B 1 72 ? -3.043 -33.281 -19.875 1 94.81 72 ALA B O 1
ATOM 1790 N N . TYR B 1 73 ? -4.984 -34.375 -19.422 1 95.75 73 TYR B N 1
ATOM 1791 C CA . TYR B 1 73 ? -4.812 -35.281 -20.547 1 95.75 73 TYR B CA 1
ATOM 1792 C C . TYR B 1 73 ? -5.125 -34.562 -21.875 1 95.75 73 TYR B C 1
ATOM 1794 O O . TYR B 1 73 ? -6.199 -34 -22.031 1 95.75 73 TYR B O 1
ATOM 1802 N N . GLY B 1 74 ? -4.195 -34.688 -22.812 1 95.06 74 GLY B N 1
ATOM 1803 C CA . GLY B 1 74 ? -4.352 -34.062 -24.109 1 95.06 74 GLY B CA 1
ATOM 1804 C C . GLY B 1 74 ? -3.729 -32.688 -24.172 1 95.06 74 GLY B C 1
ATOM 1805 O O . GLY B 1 74 ? -3.439 -32.062 -23.125 1 95.06 74 GLY B O 1
ATOM 1806 N N . GLU B 1 75 ? -3.52 -32.125 -25.328 1 95.44 75 GLU B N 1
ATOM 1807 C CA . GLU B 1 75 ? -2.807 -30.891 -25.547 1 95.44 75 GLU B CA 1
ATOM 1808 C C . GLU B 1 75 ? -3.531 -29.719 -24.891 1 95.44 75 GLU B C 1
ATOM 1810 O O . GLU B 1 75 ? -2.906 -28.891 -24.219 1 95.44 75 GLU B O 1
ATOM 1815 N N . GLU B 1 76 ? -4.852 -29.688 -25.078 1 95.94 76 GLU B N 1
ATOM 1816 C CA . GLU B 1 76 ? -5.633 -28.562 -24.562 1 95.94 76 GLU B CA 1
ATOM 1817 C C . GLU B 1 76 ? -5.629 -28.531 -23.031 1 95.94 76 GLU B C 1
ATOM 1819 O O . GLU B 1 76 ? -5.43 -27.484 -22.422 1 95.94 76 GLU B O 1
ATOM 1824 N N . MET B 1 77 ? -5.863 -29.656 -22.422 1 95.5 77 MET B N 1
ATOM 1825 C CA . MET B 1 77 ? -5.938 -29.734 -20.969 1 95.5 77 MET B CA 1
ATOM 1826 C C . MET B 1 77 ? -4.562 -29.547 -20.328 1 95.5 77 MET B C 1
ATOM 1828 O O . MET B 1 77 ? -4.441 -28.984 -19.25 1 95.5 77 MET B O 1
ATOM 1832 N N . THR B 1 78 ? -3.543 -30.031 -21.047 1 96.69 78 THR B N 1
ATOM 1833 C CA . THR B 1 78 ? -2.176 -29.797 -20.594 1 96.69 78 THR B CA 1
ATOM 1834 C C . THR B 1 78 ? -1.858 -28.312 -20.609 1 96.69 78 THR B C 1
ATOM 1836 O O . THR B 1 78 ? -1.25 -27.781 -19.672 1 96.69 78 THR B O 1
ATOM 1839 N N . ALA B 1 79 ? -2.256 -27.641 -21.656 1 96.38 79 ALA B N 1
ATOM 1840 C CA . ALA B 1 79 ? -2.043 -26.203 -21.75 1 96.38 79 ALA B CA 1
ATOM 1841 C C . ALA B 1 79 ? -2.75 -25.469 -20.625 1 96.38 79 ALA B C 1
ATOM 1843 O O . ALA B 1 79 ? -2.215 -24.5 -20.078 1 96.38 79 ALA B O 1
ATOM 1844 N N . THR B 1 80 ? -3.984 -25.906 -20.328 1 95.56 80 THR B N 1
ATOM 1845 C CA . THR B 1 80 ? -4.746 -25.297 -19.234 1 95.56 80 THR B CA 1
ATOM 1846 C C . THR B 1 80 ? -4.031 -25.5 -17.891 1 95.56 80 THR B C 1
ATOM 1848 O O . THR B 1 80 ? -3.986 -24.594 -17.062 1 95.56 80 THR B O 1
ATOM 1851 N N . CYS B 1 81 ? -3.488 -26.672 -17.734 1 96.88 81 CYS B N 1
ATOM 1852 C CA . CYS B 1 81 ? -2.738 -26.969 -16.531 1 96.88 81 CYS B CA 1
ATOM 1853 C C . CYS B 1 81 ? -1.521 -26.062 -16.406 1 96.88 81 CYS B C 1
ATOM 1855 O O . CYS B 1 81 ? -1.272 -25.484 -15.336 1 96.88 81 CYS B O 1
ATOM 1857 N N . LEU B 1 82 ? -0.796 -25.906 -17.484 1 97.94 82 LEU B N 1
ATOM 1858 C CA . LEU B 1 82 ? 0.389 -25.047 -17.484 1 97.94 82 LEU B CA 1
ATOM 1859 C C . LEU B 1 82 ? 0.008 -23.594 -17.281 1 97.94 82 LEU B C 1
ATOM 1861 O O . LEU B 1 82 ? 0.73 -22.844 -16.609 1 97.94 82 LEU B O 1
ATOM 1865 N N . ARG B 1 83 ? -1.063 -23.219 -17.797 1 96.56 83 ARG B N 1
ATOM 1866 C CA . ARG B 1 83 ? -1.567 -21.859 -17.594 1 96.56 83 ARG B CA 1
ATOM 1867 C C . ARG B 1 83 ? -1.89 -21.625 -16.125 1 96.56 83 ARG B C 1
ATOM 1869 O O . ARG B 1 83 ? -1.645 -20.531 -15.594 1 96.56 83 ARG B O 1
ATOM 1876 N N . ASP B 1 84 ? -2.428 -22.625 -15.422 1 96.88 84 ASP B N 1
ATOM 1877 C CA . ASP B 1 84 ? -2.711 -22.516 -13.992 1 96.88 84 ASP B CA 1
ATOM 1878 C C . ASP B 1 84 ? -1.424 -22.375 -13.188 1 96.88 84 ASP B C 1
ATOM 1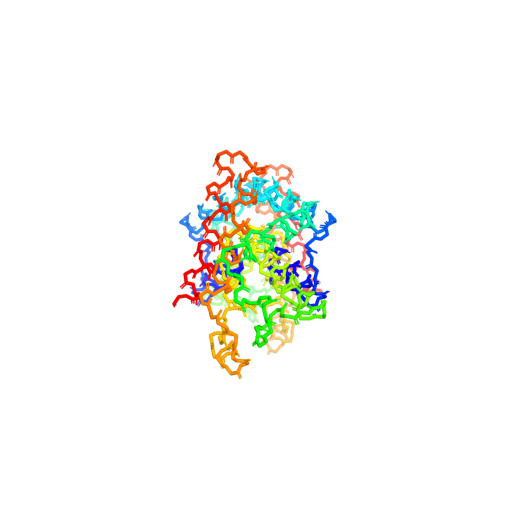880 O O . ASP B 1 84 ? -1.375 -21.594 -12.227 1 96.88 84 ASP B O 1
ATOM 1884 N N . LEU B 1 85 ? -0.45 -23.109 -13.594 1 98.38 85 LEU B N 1
ATOM 1885 C CA . LEU B 1 85 ? 0.84 -22.969 -12.93 1 98.38 85 LEU B CA 1
ATOM 1886 C C . LEU B 1 85 ? 1.392 -21.562 -13.102 1 98.38 85 LEU B C 1
ATOM 1888 O O . LEU B 1 85 ? 1.897 -20.969 -12.148 1 98.38 85 LEU B O 1
ATOM 1892 N N . ASP B 1 86 ? 1.266 -21.062 -14.258 1 98.56 86 ASP B N 1
ATOM 1893 C CA . ASP B 1 86 ? 1.711 -19.703 -14.523 1 98.56 86 ASP B CA 1
ATOM 1894 C C . ASP B 1 86 ? 0.95 -18.688 -13.664 1 98.56 86 ASP B C 1
ATOM 1896 O O . ASP B 1 86 ? 1.528 -17.703 -13.188 1 98.56 86 ASP B O 1
ATOM 1900 N N . TYR B 1 87 ? -0.28 -18.969 -13.539 1 98.19 87 TYR B N 1
ATOM 1901 C CA . TYR B 1 87 ? -1.12 -18.125 -12.703 1 98.19 87 TYR B CA 1
ATOM 1902 C C . TYR B 1 87 ? -0.587 -18.062 -11.273 1 98.19 87 TYR B C 1
ATOM 1904 O O . TYR B 1 87 ? -0.427 -16.984 -10.703 1 98.19 87 TYR B O 1
ATOM 1912 N N . TYR B 1 88 ? -0.284 -19.156 -10.711 1 98.44 88 TYR B N 1
ATOM 1913 C CA . TYR B 1 88 ? 0.191 -19.188 -9.328 1 98.44 88 TYR B CA 1
ATOM 1914 C C . TYR B 1 88 ? 1.58 -18.562 -9.219 1 98.44 88 TYR B C 1
ATOM 1916 O O . TYR B 1 88 ? 1.91 -17.953 -8.203 1 98.44 88 TYR B O 1
ATOM 1924 N N . LEU B 1 89 ? 2.396 -18.75 -10.219 1 98.81 89 LEU B N 1
ATOM 1925 C CA . LEU B 1 89 ? 3.695 -18.094 -10.234 1 98.81 89 LEU B CA 1
ATOM 1926 C C . LEU B 1 89 ? 3.531 -16.578 -10.219 1 98.81 89 LEU B C 1
ATOM 1928 O O . LEU B 1 89 ? 4.242 -15.875 -9.492 1 98.81 89 LEU B O 1
ATOM 1932 N N . ARG B 1 90 ? 2.611 -16.094 -11.016 1 98.62 90 ARG B N 1
ATOM 1933 C CA . ARG B 1 90 ? 2.312 -14.664 -11.047 1 98.62 90 ARG B CA 1
ATOM 1934 C C . ARG B 1 90 ? 1.876 -14.156 -9.68 1 98.62 90 ARG B C 1
ATOM 1936 O O . ARG B 1 90 ? 2.352 -13.125 -9.211 1 98.62 90 ARG B O 1
ATOM 1943 N N . LEU B 1 91 ? 1.021 -14.906 -9 1 98.38 91 LEU B N 1
ATOM 1944 C CA . LEU B 1 91 ? 0.554 -14.531 -7.668 1 98.38 91 LEU B CA 1
ATOM 1945 C C . LEU B 1 91 ? 1.71 -14.492 -6.676 1 98.38 91 LEU B C 1
ATOM 1947 O O . LEU B 1 91 ? 1.784 -13.602 -5.832 1 98.38 91 LEU B O 1
ATOM 1951 N N . VAL B 1 92 ? 2.594 -15.43 -6.828 1 98.69 92 VAL B N 1
ATOM 1952 C CA . VAL B 1 92 ? 3.76 -15.484 -5.953 1 98.69 92 VAL B CA 1
ATOM 1953 C C . VAL B 1 92 ? 4.602 -14.227 -6.141 1 98.69 92 VAL B C 1
ATOM 1955 O O . VAL B 1 92 ? 5.059 -13.625 -5.168 1 98.69 92 VAL B O 1
ATOM 1958 N N . THR B 1 93 ? 4.785 -13.828 -7.398 1 98.56 93 THR B N 1
ATOM 1959 C CA . THR B 1 93 ? 5.562 -12.617 -7.637 1 98.56 93 THR B CA 1
ATOM 1960 C C . THR B 1 93 ? 4.871 -11.398 -7.039 1 98.56 93 THR B C 1
ATOM 1962 O O . THR B 1 93 ? 5.527 -10.492 -6.531 1 98.56 93 THR B O 1
ATOM 1965 N N . TYR B 1 94 ? 3.514 -11.336 -7.094 1 97.44 94 TYR B N 1
ATOM 1966 C CA . TYR B 1 94 ? 2.773 -10.266 -6.438 1 97.44 94 TYR B CA 1
ATOM 1967 C C . TYR B 1 94 ? 3.066 -10.234 -4.945 1 97.44 94 TYR B C 1
ATOM 1969 O O . TYR B 1 94 ? 3.318 -9.172 -4.375 1 97.44 94 TYR B O 1
ATOM 1977 N N . GLY B 1 95 ? 3.025 -11.367 -4.352 1 97.25 95 GLY B N 1
ATOM 1978 C CA . GLY B 1 95 ? 3.312 -11.469 -2.93 1 97.25 95 GLY B CA 1
ATOM 1979 C C . GLY B 1 95 ? 4.707 -10.992 -2.568 1 97.25 95 GLY B C 1
ATOM 1980 O O . GLY B 1 95 ? 4.883 -10.25 -1.595 1 97.25 95 GLY B O 1
ATOM 1981 N N . ILE B 1 96 ? 5.641 -11.398 -3.359 1 97.56 96 ILE B N 1
ATOM 1982 C CA . ILE B 1 96 ? 7.027 -11.023 -3.115 1 97.56 96 ILE B CA 1
ATOM 1983 C C . ILE B 1 96 ? 7.176 -9.5 -3.205 1 97.56 96 ILE B C 1
ATOM 1985 O O . ILE B 1 96 ? 7.73 -8.875 -2.301 1 97.56 96 ILE B O 1
ATOM 1989 N N . VAL B 1 97 ? 6.637 -8.906 -4.238 1 96.12 97 VAL B N 1
ATOM 1990 C CA . VAL B 1 97 ? 6.75 -7.469 -4.457 1 96.12 97 VAL B CA 1
ATOM 1991 C C . VAL B 1 97 ? 6.059 -6.715 -3.324 1 96.12 97 VAL B C 1
ATOM 1993 O O . VAL B 1 97 ? 6.566 -5.699 -2.842 1 96.12 97 VAL B O 1
ATOM 1996 N N . ALA B 1 98 ? 4.965 -7.211 -2.861 1 94.31 98 ALA B N 1
ATOM 1997 C CA . ALA B 1 98 ? 4.207 -6.582 -1.782 1 94.31 98 ALA B CA 1
ATOM 1998 C C . ALA B 1 98 ? 4.867 -6.832 -0.43 1 94.31 98 ALA B C 1
ATOM 2000 O O . ALA B 1 98 ? 4.582 -6.137 0.547 1 94.31 98 ALA B O 1
ATOM 2001 N N . GLY B 1 99 ? 5.711 -7.836 -0.387 1 93.75 99 GLY B N 1
ATOM 2002 C CA . GLY B 1 99 ? 6.293 -8.234 0.885 1 93.75 99 GLY B CA 1
ATOM 2003 C C . GLY B 1 99 ? 5.285 -8.859 1.832 1 93.75 99 GLY B C 1
ATOM 2004 O O . GLY B 1 99 ? 5.426 -8.758 3.053 1 93.75 99 GLY B O 1
ATOM 2005 N N . ASP B 1 100 ? 4.262 -9.398 1.318 1 93.88 100 ASP B N 1
ATOM 2006 C CA . ASP B 1 100 ? 3.15 -9.938 2.096 1 93.88 100 ASP B CA 1
ATOM 2007 C C . ASP B 1 100 ? 2.377 -10.977 1.295 1 93.88 100 ASP B C 1
ATOM 2009 O O . ASP B 1 100 ? 2.297 -10.891 0.068 1 93.88 100 ASP B O 1
ATOM 2013 N N . VAL B 1 101 ? 1.741 -11.914 1.987 1 95.56 101 VAL B N 1
ATOM 2014 C CA . VAL B 1 101 ? 1.029 -12.992 1.313 1 95.56 101 VAL B CA 1
ATOM 2015 C C . VAL B 1 101 ? -0.407 -12.562 1.022 1 95.56 101 VAL B C 1
ATOM 2017 O O . VAL B 1 101 ? -1.143 -13.266 0.324 1 95.56 101 VAL B O 1
ATOM 2020 N N . THR B 1 102 ? -0.823 -11.484 1.454 1 92.75 102 THR B N 1
ATOM 2021 C CA . THR B 1 102 ? -2.209 -11.039 1.376 1 92.75 102 THR B CA 1
ATOM 2022 C C . THR B 1 102 ? -2.691 -11.016 -0.072 1 92.75 102 THR B C 1
ATOM 2024 O O . THR B 1 102 ? -3.787 -11.492 -0.374 1 92.75 102 THR B O 1
ATOM 2027 N N . PRO B 1 103 ? -1.834 -10.469 -0.982 1 94.12 103 PRO B N 1
ATOM 2028 C CA . PRO B 1 103 ? -2.311 -10.492 -2.367 1 94.12 103 PRO B CA 1
ATOM 2029 C C . PRO B 1 103 ? -2.584 -11.906 -2.875 1 94.12 103 PRO B C 1
ATOM 2031 O O . PRO B 1 103 ? -3.551 -12.125 -3.609 1 94.12 103 PRO B O 1
ATOM 2034 N N . ILE B 1 104 ? -1.764 -12.82 -2.48 1 96.69 104 ILE B N 1
ATOM 2035 C CA . ILE B 1 104 ? -1.927 -14.203 -2.906 1 96.69 104 ILE B CA 1
ATOM 2036 C C . ILE B 1 104 ? -3.25 -14.758 -2.375 1 96.69 104 ILE B C 1
ATOM 2038 O O . ILE B 1 104 ? -4.027 -15.352 -3.125 1 96.69 104 ILE B O 1
ATOM 2042 N N . GLU B 1 105 ? -3.514 -14.547 -1.122 1 95.5 105 GLU B N 1
ATOM 2043 C CA . GLU B 1 105 ? -4.719 -15.039 -0.463 1 95.5 105 GLU B CA 1
ATOM 2044 C C . GLU B 1 105 ? -5.977 -14.438 -1.082 1 95.5 105 GLU B C 1
ATOM 2046 O O . GLU B 1 105 ? -6.883 -15.164 -1.487 1 95.5 105 GLU B O 1
ATOM 2051 N N . GLU B 1 106 ? -6.016 -13.164 -1.253 1 92 106 GLU B N 1
ATOM 2052 C CA . GLU B 1 106 ? -7.219 -12.445 -1.666 1 92 106 GLU B CA 1
ATOM 2053 C C . GLU B 1 106 ? -7.52 -12.672 -3.143 1 92 106 GLU B C 1
ATOM 2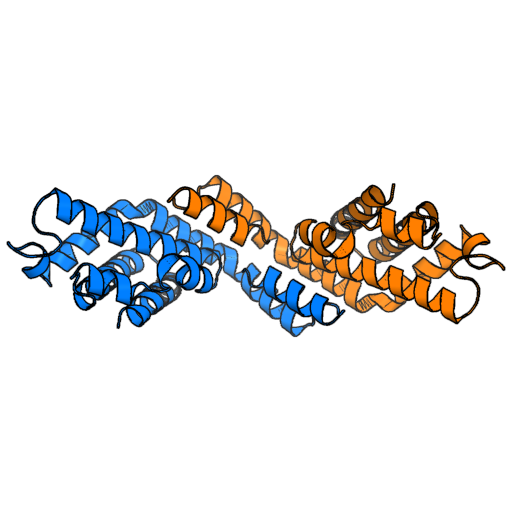055 O O . GLU B 1 106 ? -8.688 -12.742 -3.541 1 92 106 GLU B O 1
ATOM 2060 N N . ILE B 1 107 ? -6.465 -12.852 -3.881 1 92.81 107 ILE B N 1
ATOM 2061 C CA . ILE B 1 107 ? -6.676 -12.938 -5.32 1 92.81 107 ILE B CA 1
ATOM 2062 C C . ILE B 1 107 ? -6.902 -14.398 -5.719 1 92.81 107 ILE B C 1
ATOM 2064 O O . ILE B 1 107 ? -7.742 -14.688 -6.574 1 92.81 107 ILE B O 1
ATOM 2068 N N . GLY B 1 108 ? -6.156 -15.273 -4.992 1 94.25 108 GLY B N 1
ATOM 2069 C CA . GLY B 1 108 ? -6.125 -16.562 -5.664 1 94.25 108 GLY B CA 1
ATOM 2070 C C . GLY B 1 108 ? -6.477 -17.719 -4.75 1 94.25 108 GLY B C 1
ATOM 2071 O O . GLY B 1 108 ? -6.684 -18.844 -5.211 1 94.25 108 GLY B O 1
ATOM 2072 N N . LEU B 1 109 ? -6.598 -17.562 -3.473 1 95.19 109 LEU B N 1
ATOM 2073 C CA . LEU B 1 109 ? -6.719 -18.734 -2.613 1 95.19 109 LEU B CA 1
ATOM 2074 C C . LEU B 1 109 ? -8.102 -18.797 -1.973 1 95.19 109 LEU B C 1
ATOM 2076 O O . LEU B 1 109 ? -8.5 -19.844 -1.461 1 95.19 109 LEU B O 1
ATOM 2080 N N . VAL B 1 110 ? -8.781 -17.734 -1.964 1 91.44 110 VAL B N 1
ATOM 2081 C CA . VAL B 1 110 ? -10.125 -17.75 -1.398 1 91.44 110 VAL B CA 1
ATOM 2082 C C . VAL B 1 110 ? -11.039 -18.625 -2.254 1 91.44 110 VAL B C 1
ATOM 2084 O O . VAL B 1 110 ? -11.234 -18.344 -3.441 1 91.44 110 VAL B O 1
ATOM 2087 N N . GLY B 1 111 ? -11.531 -19.75 -1.677 1 90.81 111 GLY B N 1
ATOM 2088 C CA . GLY B 1 111 ? -12.469 -20.625 -2.365 1 90.81 111 GLY B CA 1
ATOM 2089 C C . GLY B 1 111 ? -11.797 -21.578 -3.328 1 90.81 111 GLY B C 1
ATOM 2090 O O . GLY B 1 111 ? -12.469 -22.25 -4.121 1 90.81 111 GLY B O 1
ATOM 2091 N N . VAL B 1 112 ? -10.562 -21.641 -3.332 1 94.25 112 VAL B N 1
ATOM 2092 C CA . VAL B 1 112 ? -9.836 -22.359 -4.363 1 94.25 112 VAL B CA 1
ATOM 2093 C C . VAL B 1 112 ? -10.062 -23.859 -4.195 1 94.25 112 VAL B C 1
ATOM 2095 O O . VAL B 1 112 ? -10.18 -24.594 -5.18 1 94.25 112 VAL B O 1
ATOM 2098 N N . ARG B 1 113 ? -10.141 -24.297 -3.01 1 94.06 113 ARG B N 1
ATOM 2099 C CA . ARG B 1 113 ? -10.352 -25.719 -2.76 1 94.06 113 ARG B CA 1
ATOM 2100 C C . ARG B 1 113 ? -11.727 -26.172 -3.256 1 94.06 113 ARG B C 1
ATOM 2102 O O . ARG B 1 113 ? -11.852 -27.219 -3.895 1 94.06 113 ARG B O 1
ATOM 2109 N N . GLU B 1 114 ? -12.68 -25.391 -2.936 1 94.19 114 GLU B N 1
ATOM 2110 C CA . GLU B 1 114 ? -14.023 -25.688 -3.424 1 94.19 114 GLU B CA 1
ATOM 2111 C C . GLU B 1 114 ? -14.062 -25.703 -4.949 1 94.19 114 GLU B C 1
ATOM 2113 O O . GLU B 1 114 ? -14.734 -26.547 -5.547 1 94.19 114 GLU B O 1
ATOM 2118 N N . MET B 1 115 ? -13.414 -24.812 -5.535 1 94.06 115 MET B N 1
ATOM 2119 C CA . MET B 1 115 ? -13.375 -24.734 -6.992 1 94.06 115 MET B CA 1
ATOM 2120 C C . MET B 1 115 ? -12.766 -26 -7.586 1 94.06 115 MET B C 1
ATOM 2122 O O . MET B 1 115 ? -13.367 -26.641 -8.445 1 94.06 115 MET B O 1
ATOM 2126 N N . TYR B 1 116 ? -11.602 -26.391 -7.105 1 94.5 116 TYR B N 1
ATOM 2127 C CA . TYR B 1 116 ? -10.93 -27.562 -7.648 1 94.5 116 TYR B CA 1
ATOM 2128 C C . TYR B 1 116 ? -11.75 -28.828 -7.406 1 94.5 116 TYR B C 1
ATOM 2130 O O . TYR B 1 116 ? -11.828 -29.703 -8.266 1 94.5 116 TYR B O 1
ATOM 2138 N N . ASN B 1 117 ? -12.344 -28.906 -6.207 1 94.19 117 ASN B N 1
ATOM 2139 C CA . ASN B 1 117 ? -13.219 -30.031 -5.918 1 94.19 117 ASN B CA 1
ATOM 2140 C C . ASN B 1 117 ? -14.383 -30.109 -6.898 1 94.19 117 ASN B C 1
ATOM 2142 O O . ASN B 1 117 ? -14.727 -31.188 -7.379 1 94.19 117 ASN B O 1
ATOM 2146 N N . SER B 1 118 ? -14.945 -29.016 -7.133 1 95 118 SER B N 1
ATOM 2147 C CA . SER B 1 118 ? -16.078 -28.969 -8.055 1 95 118 SER B CA 1
ATOM 2148 C C . SER B 1 118 ? -15.656 -29.391 -9.461 1 95 118 SER B C 1
ATOM 2150 O O . SER B 1 118 ? -16.453 -29.969 -10.203 1 95 118 SER B O 1
ATOM 2152 N N . LEU B 1 119 ? -14.516 -29.141 -9.945 1 92.12 119 LEU B N 1
ATOM 2153 C CA . LEU B 1 119 ? -14.016 -29.422 -11.281 1 92.12 119 LEU B CA 1
ATOM 2154 C C . LEU B 1 119 ? -13.414 -30.828 -11.352 1 92.12 119 LEU B C 1
ATOM 2156 O O . LEU B 1 119 ? -13.055 -31.297 -12.438 1 92.12 119 LEU B O 1
ATOM 2160 N N . GLY B 1 120 ? -13.344 -31.406 -10.125 1 91.94 120 GLY B N 1
ATOM 2161 C CA . GLY B 1 120 ? -12.75 -32.719 -10.086 1 91.94 120 GLY B CA 1
ATOM 2162 C C . GLY B 1 120 ? -11.242 -32.719 -10.242 1 91.94 120 GLY B C 1
ATOM 2163 O O . GLY B 1 120 ? -10.648 -33.688 -10.672 1 91.94 120 GLY B O 1
ATOM 2164 N N . THR B 1 121 ? -10.617 -31.594 -10.062 1 94.12 121 THR B N 1
ATOM 2165 C CA . THR B 1 121 ? -9.164 -31.453 -10.141 1 94.12 121 THR B CA 1
ATOM 2166 C C . THR B 1 121 ? -8.508 -31.938 -8.844 1 94.12 121 THR B C 1
ATOM 2168 O O . THR B 1 121 ? -8.836 -31.453 -7.762 1 94.12 121 THR B O 1
ATOM 2171 N N . PRO B 1 122 ? -7.586 -32.875 -8.945 1 95.31 122 PRO B N 1
ATOM 2172 C CA . PRO B 1 122 ? -6.922 -33.344 -7.723 1 95.31 122 PRO B CA 1
ATOM 2173 C C . PRO B 1 122 ? -6.031 -32.281 -7.09 1 95.31 122 PRO B C 1
ATOM 2175 O O . PRO B 1 122 ? -4.98 -31.953 -7.641 1 95.31 122 PRO B O 1
ATOM 2178 N N . ILE B 1 123 ? -6.332 -31.891 -5.887 1 95.81 123 ILE B N 1
ATOM 2179 C CA . ILE B 1 123 ? -5.648 -30.797 -5.184 1 95.81 123 ILE B CA 1
ATOM 2180 C C . ILE B 1 123 ? -4.207 -31.203 -4.887 1 95.81 123 ILE B C 1
ATOM 2182 O O . ILE B 1 123 ? -3.283 -30.406 -5.066 1 95.81 123 ILE B O 1
ATOM 2186 N N . PRO B 1 124 ? -3.953 -32.438 -4.477 1 96 124 PRO B N 1
ATOM 2187 C CA . PRO B 1 124 ? -2.564 -32.844 -4.242 1 96 124 PRO B CA 1
ATOM 2188 C C . PRO B 1 124 ? -1.688 -32.688 -5.48 1 96 124 PRO B C 1
ATOM 2190 O O . PRO B 1 124 ? -0.499 -32.375 -5.367 1 96 124 PRO B O 1
ATOM 2193 N N . ALA B 1 125 ? -2.254 -32.875 -6.652 1 96.19 125 ALA B N 1
ATOM 2194 C CA . ALA B 1 125 ? -1.492 -32.719 -7.887 1 96.19 125 ALA B CA 1
ATOM 2195 C C . ALA B 1 125 ? -1.158 -31.25 -8.133 1 96.19 125 ALA B C 1
ATOM 2197 O O . ALA B 1 125 ? -0.064 -30.922 -8.602 1 96.19 125 ALA B O 1
ATOM 2198 N N . VAL B 1 126 ? -2.131 -30.375 -7.875 1 96.69 126 VAL B N 1
ATOM 2199 C CA . VAL B 1 126 ? -1.872 -28.953 -8 1 96.69 126 VAL B CA 1
ATOM 2200 C C . VAL B 1 126 ? -0.729 -28.547 -7.074 1 96.69 126 VAL B C 1
ATOM 2202 O O . VAL B 1 126 ? 0.206 -27.859 -7.492 1 96.69 126 VAL B O 1
ATOM 2205 N N . ALA B 1 127 ? -0.774 -29.031 -5.789 1 97.69 127 ALA B N 1
ATOM 2206 C CA . ALA B 1 127 ? 0.275 -28.75 -4.816 1 97.69 127 ALA B CA 1
ATOM 2207 C C . ALA B 1 127 ? 1.633 -29.234 -5.309 1 97.69 127 ALA B C 1
ATOM 2209 O O . ALA B 1 127 ? 2.648 -28.562 -5.129 1 97.69 127 ALA B O 1
ATOM 2210 N N . GLU B 1 128 ? 1.615 -30.375 -5.934 1 97.81 128 GLU B N 1
ATOM 2211 C CA . GLU B 1 128 ? 2.855 -30.922 -6.469 1 97.81 128 GLU B CA 1
ATOM 2212 C C . GLU B 1 128 ? 3.416 -30.047 -7.582 1 97.81 128 GLU B C 1
ATOM 2214 O O . GLU B 1 128 ? 4.633 -29.875 -7.699 1 97.81 128 GLU B O 1
ATOM 2219 N N . GLY B 1 129 ? 2.557 -29.516 -8.43 1 98.12 129 GLY B N 1
ATOM 2220 C CA . GLY B 1 129 ? 2.986 -28.578 -9.453 1 98.12 129 GLY B CA 1
ATOM 2221 C C . GLY B 1 129 ? 3.635 -27.328 -8.891 1 98.12 129 GLY B C 1
ATOM 2222 O O . GLY B 1 129 ? 4.652 -26.859 -9.406 1 98.12 129 GLY B O 1
ATOM 2223 N N . ILE B 1 130 ? 3.055 -26.828 -7.832 1 98.62 130 ILE B N 1
ATOM 2224 C CA . ILE B 1 130 ? 3.596 -25.641 -7.191 1 98.62 130 ILE B CA 1
ATOM 2225 C C . ILE B 1 130 ? 4.934 -25.969 -6.531 1 98.62 130 ILE B C 1
ATOM 2227 O O . ILE B 1 130 ? 5.863 -25.156 -6.57 1 98.62 130 ILE B O 1
ATOM 2231 N N . ARG B 1 131 ? 5.043 -27.141 -5.93 1 98.56 131 ARG B N 1
ATOM 2232 C CA . ARG B 1 131 ? 6.316 -27.578 -5.367 1 98.56 131 ARG B CA 1
ATOM 2233 C C . ARG B 1 131 ? 7.395 -27.656 -6.445 1 98.56 131 ARG B C 1
ATOM 2235 O O . ARG B 1 131 ? 8.539 -27.25 -6.207 1 98.56 131 ARG B O 1
ATOM 2242 N N . ALA B 1 132 ? 6.996 -28.172 -7.574 1 98.75 132 ALA B N 1
ATOM 2243 C CA . ALA B 1 132 ? 7.934 -28.25 -8.695 1 98.75 132 ALA B CA 1
ATOM 2244 C C . ALA B 1 132 ? 8.375 -26.859 -9.133 1 98.75 132 ALA B C 1
ATOM 2246 O O . ALA B 1 132 ? 9.555 -26.625 -9.391 1 98.75 132 ALA B O 1
ATOM 2247 N N . MET B 1 133 ? 7.434 -25.891 -9.203 1 98.81 133 MET B N 1
ATOM 2248 C CA . MET B 1 133 ? 7.773 -24.516 -9.547 1 98.81 133 MET B CA 1
ATOM 2249 C C . MET B 1 133 ? 8.742 -23.922 -8.531 1 98.81 133 MET B C 1
ATOM 2251 O O . MET B 1 133 ? 9.703 -23.234 -8.906 1 98.81 133 MET B O 1
ATOM 2255 N N . LYS B 1 134 ? 8.43 -24.203 -7.25 1 98.81 134 LYS B N 1
ATOM 2256 C CA . LYS B 1 134 ? 9.312 -23.719 -6.191 1 98.81 134 LYS B CA 1
ATOM 2257 C C . LYS B 1 134 ? 10.742 -24.219 -6.402 1 98.81 134 LYS B C 1
ATOM 2259 O O . LYS B 1 134 ? 11.695 -23.453 -6.301 1 98.81 134 LYS B O 1
ATOM 2264 N N . ASN B 1 135 ? 10.883 -25.469 -6.754 1 98.62 135 ASN B N 1
ATOM 2265 C CA . ASN B 1 135 ? 12.195 -26.078 -6.945 1 98.62 135 ASN B CA 1
ATOM 2266 C C . ASN B 1 135 ? 12.953 -25.406 -8.094 1 98.62 135 ASN B C 1
ATOM 2268 O O . ASN B 1 135 ? 14.125 -25.062 -7.949 1 98.62 135 ASN B O 1
ATOM 2272 N N . VAL B 1 136 ? 12.305 -25.219 -9.18 1 98.75 136 VAL B N 1
ATOM 2273 C CA . VAL B 1 136 ? 12.945 -24.625 -10.344 1 98.75 136 VAL B CA 1
ATOM 2274 C C . VAL B 1 136 ? 13.281 -23.172 -10.047 1 98.75 136 VAL B C 1
ATOM 2276 O O . VAL B 1 136 ? 14.398 -22.719 -10.32 1 98.75 136 VAL B O 1
ATOM 2279 N N . ALA B 1 137 ? 12.32 -22.391 -9.492 1 98.69 137 ALA B N 1
ATOM 2280 C CA . ALA B 1 137 ? 12.516 -20.984 -9.18 1 98.69 137 ALA B CA 1
ATOM 2281 C C . ALA B 1 137 ? 13.695 -20.797 -8.234 1 98.69 137 ALA B C 1
ATOM 2283 O O . ALA B 1 137 ? 14.547 -19.922 -8.461 1 98.69 137 ALA B O 1
ATOM 2284 N N . CYS B 1 138 ? 13.797 -21.641 -7.219 1 98.25 138 CYS B N 1
ATOM 2285 C CA . CYS B 1 138 ? 14.836 -21.516 -6.211 1 98.25 138 CYS B CA 1
ATOM 2286 C C . CYS B 1 138 ? 16.203 -21.812 -6.805 1 98.25 138 CYS B C 1
ATOM 2288 O O . CYS B 1 138 ? 17.219 -21.25 -6.363 1 98.25 138 CYS B O 1
ATOM 2290 N N . SER B 1 139 ? 16.203 -22.609 -7.812 1 98.06 139 SER B N 1
ATOM 2291 C CA . SER B 1 139 ? 17.469 -22.953 -8.438 1 98.06 139 SER B CA 1
ATOM 2292 C C . SER B 1 139 ? 18.031 -21.797 -9.25 1 98.06 139 SER B C 1
ATOM 2294 O O . SER B 1 139 ? 19.219 -21.781 -9.602 1 98.06 139 SER B O 1
ATOM 2296 N N . LEU B 1 140 ? 17.234 -20.812 -9.531 1 97.81 140 LEU B N 1
ATOM 2297 C CA . LEU B 1 140 ? 17.625 -19.656 -10.328 1 97.81 140 LEU B CA 1
ATOM 2298 C C . LEU B 1 140 ? 18.062 -18.5 -9.43 1 97.81 140 LEU B C 1
ATOM 2300 O O . LEU B 1 140 ? 18.516 -17.469 -9.922 1 97.81 140 LEU B O 1
ATOM 2304 N N . LEU B 1 141 ? 17.922 -18.688 -8.125 1 97.88 141 LEU B N 1
ATOM 2305 C CA . LEU B 1 141 ? 18.141 -17.609 -7.172 1 97.88 141 LEU B CA 1
ATOM 2306 C C . LEU B 1 141 ? 19.297 -17.938 -6.238 1 97.88 141 LEU B C 1
ATOM 2308 O O . LEU B 1 141 ? 19.672 -19.094 -6.09 1 97.88 141 LEU B O 1
ATOM 2312 N N . SER B 1 142 ? 19.891 -16.875 -5.645 1 97.06 142 SER B N 1
ATOM 2313 C CA . SER B 1 142 ? 20.828 -17.094 -4.543 1 97.06 142 SER B CA 1
ATOM 2314 C C . SER B 1 142 ? 20.141 -17.781 -3.365 1 97.06 142 SER B C 1
ATOM 2316 O O . SER B 1 142 ? 18.906 -17.781 -3.275 1 97.06 142 SER B O 1
ATOM 2318 N N . ALA B 1 143 ? 20.953 -18.344 -2.494 1 96.06 143 ALA B N 1
ATOM 2319 C CA . ALA B 1 143 ? 20.391 -19.047 -1.348 1 96.06 143 ALA B CA 1
ATOM 2320 C C . ALA B 1 143 ? 19.484 -18.141 -0.52 1 96.06 143 ALA B C 1
ATOM 2322 O O . ALA B 1 143 ? 18.406 -18.562 -0.095 1 96.06 143 ALA B O 1
ATOM 2323 N N . GLU B 1 144 ? 19.891 -16.969 -0.297 1 95.38 144 GLU B N 1
ATOM 2324 C CA . GLU B 1 144 ? 19.109 -16.016 0.489 1 95.38 144 GLU B CA 1
ATOM 2325 C C . GLU B 1 144 ? 17.828 -15.633 -0.233 1 95.38 144 GLU B C 1
ATOM 2327 O O . GLU B 1 144 ? 16.75 -15.586 0.377 1 95.38 144 GLU B O 1
ATOM 2332 N N . ASP B 1 145 ? 17.938 -15.391 -1.504 1 97.5 145 ASP B N 1
ATOM 2333 C CA . ASP B 1 145 ? 16.766 -15.031 -2.305 1 97.5 145 ASP B CA 1
ATOM 2334 C C . ASP B 1 145 ? 15.797 -16.203 -2.42 1 97.5 145 ASP B C 1
ATOM 2336 O O . ASP B 1 145 ? 14.578 -16.016 -2.414 1 97.5 145 ASP B O 1
ATOM 2340 N N . ALA B 1 146 ? 16.375 -17.344 -2.506 1 98.19 146 ALA B N 1
ATOM 2341 C CA . ALA B 1 146 ? 15.57 -18.562 -2.619 1 98.19 146 ALA B CA 1
ATOM 2342 C C . ALA B 1 146 ? 14.75 -18.781 -1.354 1 98.19 146 ALA B C 1
ATOM 2344 O O . ALA B 1 146 ? 13.609 -19.25 -1.424 1 98.19 146 ALA B O 1
ATOM 2345 N N . ALA B 1 147 ? 15.367 -18.531 -0.242 1 97.31 147 ALA B N 1
ATOM 2346 C CA . ALA B 1 147 ? 14.641 -18.672 1.015 1 97.31 147 ALA B CA 1
ATOM 2347 C C . ALA B 1 147 ? 13.43 -17.734 1.05 1 97.31 147 ALA B C 1
ATOM 2349 O O . ALA B 1 147 ? 12.344 -18.125 1.481 1 97.31 147 ALA B O 1
ATOM 2350 N N . GLU B 1 148 ? 13.609 -16.531 0.598 1 96.19 148 GLU B N 1
ATOM 2351 C CA . GLU B 1 148 ? 12.523 -15.555 0.547 1 96.19 148 GLU B CA 1
ATOM 2352 C C . GLU B 1 148 ? 11.43 -15.992 -0.426 1 96.19 148 GLU B C 1
ATOM 2354 O O . GLU B 1 148 ? 10.258 -16.062 -0.059 1 96.19 148 GLU B O 1
ATOM 2359 N N . ALA B 1 149 ? 11.789 -16.312 -1.609 1 98.25 149 ALA B N 1
ATOM 2360 C CA . ALA B 1 149 ? 10.82 -16.734 -2.621 1 98.25 149 ALA B CA 1
ATOM 2361 C C . ALA B 1 149 ? 10.102 -18.016 -2.193 1 98.25 149 ALA B C 1
ATOM 2363 O O . ALA B 1 149 ? 8.891 -18.141 -2.373 1 98.25 149 ALA B O 1
ATOM 2364 N N . GLY B 1 150 ? 10.867 -18.891 -1.64 1 98.62 150 GLY B N 1
ATOM 2365 C CA . GLY B 1 150 ? 10.336 -20.172 -1.24 1 98.62 150 GLY B CA 1
ATOM 2366 C C . GLY B 1 150 ? 9.203 -20.078 -0.242 1 98.62 150 GLY B C 1
ATOM 2367 O O . GLY B 1 150 ? 8.273 -20.891 -0.266 1 98.62 150 GLY B O 1
ATOM 2368 N N . SER B 1 151 ? 9.32 -19.141 0.622 1 98.31 151 SER B N 1
ATOM 2369 C CA . SER B 1 151 ? 8.289 -18.984 1.646 1 98.31 151 SER B CA 1
ATOM 2370 C C . SER B 1 151 ? 6.934 -18.672 1.024 1 98.31 151 SER B C 1
ATOM 2372 O O . SER B 1 151 ? 5.895 -19.094 1.546 1 98.31 151 SER B O 1
ATOM 2374 N N . TYR B 1 152 ? 6.902 -17.969 -0.054 1 98.5 152 TYR B N 1
ATOM 2375 C CA . TYR B 1 152 ? 5.648 -17.641 -0.723 1 98.5 152 TYR B CA 1
ATOM 2376 C C . TYR B 1 152 ? 5.078 -18.859 -1.44 1 98.5 152 TYR B C 1
ATOM 2378 O O . TYR B 1 152 ? 3.865 -19.078 -1.439 1 98.5 152 TYR B O 1
ATOM 2386 N N . PHE B 1 153 ? 5.949 -19.641 -2.031 1 98.81 153 PHE B N 1
ATOM 2387 C CA . PHE B 1 153 ? 5.504 -20.906 -2.611 1 98.81 153 PHE B CA 1
ATOM 2388 C C . PHE B 1 153 ? 4.906 -21.812 -1.54 1 98.81 153 PHE B C 1
ATOM 2390 O O . PHE B 1 153 ? 3.861 -22.422 -1.751 1 98.81 153 PHE B O 1
ATOM 2397 N N . ASP B 1 154 ? 5.582 -21.859 -0.429 1 98.62 154 ASP B N 1
ATOM 2398 C CA . ASP B 1 154 ? 5.121 -22.703 0.67 1 98.62 154 ASP B CA 1
ATOM 2399 C C . ASP B 1 154 ? 3.748 -22.25 1.165 1 98.62 154 ASP B C 1
ATOM 2401 O O . ASP B 1 154 ? 2.932 -23.078 1.578 1 98.62 154 ASP B O 1
ATOM 2405 N N . PHE B 1 155 ? 3.555 -21 1.214 1 98.44 155 PHE B N 1
ATOM 2406 C CA . PHE B 1 155 ? 2.252 -20.469 1.607 1 98.44 155 PHE B CA 1
ATOM 2407 C C . PHE B 1 155 ? 1.157 -21 0.689 1 98.44 155 PHE B C 1
ATOM 2409 O O . PHE B 1 155 ? 0.107 -21.453 1.158 1 98.44 155 PHE B O 1
ATOM 2416 N N . VAL B 1 156 ? 1.396 -21 -0.632 1 98.19 156 VAL B N 1
ATOM 2417 C CA . VAL B 1 156 ? 0.422 -21.469 -1.612 1 98.19 156 VAL B CA 1
ATOM 2418 C C . VAL B 1 156 ? 0.199 -22.969 -1.44 1 98.19 156 VAL B C 1
ATOM 2420 O O . VAL B 1 156 ? -0.942 -23.438 -1.424 1 98.19 156 VAL B O 1
ATOM 2423 N N . ILE B 1 157 ? 1.255 -23.688 -1.28 1 98 157 ILE B N 1
ATOM 2424 C CA . ILE B 1 157 ? 1.186 -25.125 -1.101 1 98 157 ILE B CA 1
ATOM 2425 C C . ILE B 1 157 ? 0.363 -25.453 0.143 1 98 157 ILE B C 1
ATOM 2427 O O . ILE B 1 157 ? -0.483 -26.359 0.118 1 98 157 ILE B O 1
ATOM 2431 N N . GLY B 1 158 ? 0.612 -24.719 1.186 1 96.31 158 GLY B N 1
ATOM 2432 C CA . GLY B 1 158 ? -0.103 -24.938 2.434 1 96.31 158 GLY B CA 1
ATOM 2433 C C . GLY B 1 158 ? -1.598 -24.703 2.311 1 96.31 158 GLY B C 1
ATOM 2434 O O . GLY B 1 158 ? -2.389 -25.375 2.984 1 96.31 158 GLY B O 1
ATOM 2435 N N . ALA B 1 159 ? -1.943 -23.828 1.443 1 93.81 159 ALA B N 1
ATOM 2436 C CA . ALA B 1 159 ? -3.357 -23.5 1.259 1 93.81 159 ALA B CA 1
ATOM 2437 C C . ALA B 1 159 ? -4.059 -24.578 0.438 1 93.81 159 ALA B C 1
ATOM 2439 O O . ALA B 1 159 ? -5.289 -24.672 0.427 1 93.81 159 ALA B O 1
ATOM 2440 N N . MET B 1 160 ? -3.289 -25.375 -0.285 1 90 160 MET B N 1
ATOM 2441 C CA . MET B 1 160 ? -3.828 -26.438 -1.125 1 90 160 MET B CA 1
ATOM 2442 C C . MET B 1 160 ? -3.943 -27.75 -0.342 1 90 160 MET B C 1
ATOM 2444 O O . MET B 1 160 ? -4.445 -28.75 -0.861 1 90 160 MET B O 1
ATOM 2448 N N . GLN B 1 161 ? -3.434 -27.812 0.847 1 82.81 161 GLN B N 1
ATOM 2449 C CA . GLN B 1 161 ? -3.512 -29.016 1.666 1 82.81 161 GLN B CA 1
ATOM 2450 C C . GLN B 1 161 ? -4.758 -29 2.549 1 82.81 161 GLN B C 1
ATOM 2452 O O . GLN B 1 161 ? -5.277 -27.938 2.883 1 82.81 161 GLN B O 1
#

Solvent-accessible surface area (backbone atoms only — not comparable to full-atom values): 16825 Å² total; per-residue (Å²): 125,38,70,60,44,49,50,47,54,54,24,52,77,68,74,45,66,80,47,72,68,56,51,49,55,46,46,54,51,28,73,46,36,64,60,28,46,50,51,34,47,54,50,62,75,39,40,68,59,31,37,51,53,12,47,53,50,31,44,69,77,39,48,65,37,55,30,92,90,23,77,25,33,57,71,68,31,33,50,52,50,43,49,50,50,43,50,52,50,44,35,41,36,48,13,43,61,56,72,40,61,57,59,31,43,75,72,62,49,70,63,40,65,60,51,32,57,74,73,68,44,62,47,69,58,55,34,43,33,48,50,32,31,39,53,50,52,34,70,75,40,54,72,71,53,20,56,59,56,40,52,48,43,48,53,54,38,57,69,51,102,124,38,70,60,45,48,50,48,55,55,24,53,75,67,72,44,68,81,46,71,68,57,52,49,53,47,48,53,52,28,73,47,35,64,60,27,44,50,52,33,48,53,49,62,75,38,40,68,59,30,36,52,53,10,47,53,51,30,44,68,78,39,48,65,36,55,30,92,93,23,76,26,33,57,70,70,31,33,50,51,49,44,49,51,49,45,49,53,52,45,35,39,35,48,13,43,62,56,70,40,62,58,58,31,42,74,72,62,49,72,62,40,65,60,50,32,57,73,73,67,44,62,48,69,58,54,33,45,32,49,50,32,32,40,54,49,51,35,71,77,40,54,72,70,55,20,56,59,54,40,52,48,43,48,53,55,37,57,69,50,102

Organism: Thermosynechococcus vestitus (strain NIES-2133 / IAM M-273 / BP-1) (NCBI:txid197221)

pLDDT: mean 95.63, std 3.55, range [68.19, 98.88]

Nearest PDB structures (foldseek):
  6yx7-assembly1_CCC  TM=9.336E-01  e=2.950E-19  Nostoc sp. WR13
  4rmp-assembly1_A  TM=9.649E-01  e=7.494E-19  Phormidium rubidum A09DM
  6yx7-assembly1_KKK  TM=9.590E-01  e=8.682E-19  Nostoc sp. WR13
  6yx7-assembly1_III  TM=9.265E-01  e=6.468E-19  Nostoc sp. WR13
  1b33-assembly2_L  TM=9.680E-01  e=2.683E-18  Mastigocladus laminosus

Radius of gyration: 25.73 Å; Cα contacts (8 Å, |Δi|>4): 389; chains: 2; bounding box: 42×79×50 Å

Sequence (322 aa):
MSVVTKSIVNADAEARYLSPGELDRIKNFVSTGERRLRIAQTLTENRERIVKQAGDQLFQKRPDVVSPGGNAYGEEMTATCLRDLDYYLRLVTYGIVAGDVTPIEEIGLVGVREMYNSLGTPIPAVAEGIRAMKNVACSLLSAEDAAEAGSYFDFVIGAMQMSVVTKSIVNADAEARYLSPGELDRIKNFVSTGERRLRIAQTLTENRERIVKQAGDQLFQKRPDVVSPGGNAYGEEMTATCLRDLDYYLRLVTYGIVAGDVTPIEEIGLVGVREMYNSLGTPIPAVAEGIRAMKNVACSLLSAEDAAEAGSYFDFVIGAMQ

Secondary structure (DSSP, 8-state):
--HHHHHHHHHHHTT-PPPHHHHHHHHHHHHTHHHHHHHHHHHHHTHHHHHHHHHHHHHHH-GGGGSTTSTT-SHHHHHHHHHHHHHHHHHHHHHHHHTSSHHHIIIIITTHHHHHHHHT--HHHHHHHHHHHHHHHHHTS-HHHHHHHHHHHHHHHHHT-/--HHHHHHHHHHHTT-PPPHHHHHHHHHHHHTHHHHHHHHHHHHHTHHHHHHHHHHHHHHH-GGGGSTTSTT-SHHHHHHHHHHHHHHHHHHHHHHHHTSSHHHIIIIITTHHHHHHHHT--HHHHHHHHHHHHHHHHHTS-HHHHHHHHHHHHHHHHHT-

InterPro domains:
  IPR009050 Globin-like superfamily [SSF46458] (2-160)
  IPR012128 Phycobilisome, alpha/beta subunit [PF00502] (7-160)
  IPR012128 Phycobilisome, alpha/beta subunit [PIRSF000081] (1-161)
  IPR038719 Phycobilisome, alpha/beta subunit superfamily [G3DSA:1.10.490.20] (1-161)